Protein AF-A0A6C0B6M9-F1 (afdb_monomer_lite)

Secondary structure (DSSP, 8-state):
--HHHHHHHHHHHHHHHH-HHHHHHHHHHH-GGGGTTTHHHHHHTT-SSSSEEE-SPPPTT--HHHHHHHHHHHHHHHTTS-SEEEEEEEPPPSSTT-----EEEEEEETTTTEEEEE-TT-BTTPPPBTTBSSTB--SS--HHIIIIIHHHHHHHSSPEEEEPPBSS-S--STT-TTHHHHHHHHHHHHHHTTGGGGTPPBP--SSHHHHHHHHHHHHHHHHHH-HHHHHHHHHHHHHHHHH-SSS-HHHHTT--HHHHHHH--GGGGTTT-

Sequence (273 aa):
MDSVTTSWVLHAIKNTLGYEPVRQDILLHYFPTLHRGNITKIRKAGYKNHVVTFDAFIEPGKTREDKSKKIQKYLAEVVKMSGVVVFTAANIQQNVDDFETHYQTFIVDNDNKQVYAIDPANDIRVVKSKKILVSGQGIYYAEVAHHTVKPFFEEHTDYQFHMVPLSHPAQIIADDVFCQSWSLYILITLLANQAYLTTAQFYVPESQLDKYETILGFYKKLAAEVPAFSEQLKSEYIDEVTRCTGCPKAKLLKVNPEKWLLRMTKGDMEDTD

Structure (mmCIF, N/CA/C/O backbone):
data_AF-A0A6C0B6M9-F1
#
_entry.id   AF-A0A6C0B6M9-F1
#
loop_
_atom_site.group_PDB
_atom_site.id
_atom_site.type_symbol
_atom_site.label_atom_id
_atom_site.label_alt_id
_atom_site.label_comp_id
_atom_site.label_asym_id
_atom_site.label_entity_id
_atom_site.label_seq_id
_atom_site.pdbx_PDB_ins_code
_atom_site.Cartn_x
_atom_site.Cartn_y
_atom_site.Cartn_z
_atom_site.occupancy
_atom_site.B_iso_or_equiv
_atom_site.auth_seq_id
_atom_site.auth_comp_id
_atom_site.auth_asym_id
_atom_site.auth_atom_id
_atom_site.pdbx_PDB_model_num
ATOM 1 N N . MET A 1 1 ? 17.342 -7.772 -19.065 1.00 75.25 1 MET A N 1
ATOM 2 C CA . MET A 1 1 ? 16.953 -6.628 -19.932 1.00 75.25 1 MET A CA 1
ATOM 3 C C . MET A 1 1 ? 18.005 -5.524 -19.805 1.00 75.25 1 MET A C 1
ATOM 5 O O . MET A 1 1 ? 19.030 -5.778 -19.198 1.00 75.25 1 MET A O 1
ATOM 9 N N . ASP A 1 2 ? 17.816 -4.328 -20.379 1.00 85.06 2 ASP A N 1
ATOM 10 C CA . ASP A 1 2 ? 18.672 -3.166 -20.065 1.00 85.06 2 ASP A CA 1
ATOM 11 C C . ASP A 1 2 ? 18.422 -2.722 -18.612 1.00 85.06 2 ASP A C 1
ATOM 13 O O . ASP A 1 2 ? 17.341 -2.202 -18.332 1.00 85.06 2 ASP A O 1
ATOM 17 N N . SER A 1 3 ? 19.387 -2.944 -17.710 1.00 86.19 3 SER A N 1
ATOM 18 C CA . SER A 1 3 ? 19.226 -2.717 -16.260 1.00 86.19 3 SER A CA 1
ATOM 19 C C . SER A 1 3 ? 18.819 -1.282 -15.938 1.00 86.19 3 SER A C 1
ATOM 21 O O . SER A 1 3 ? 17.854 -1.068 -15.217 1.00 86.19 3 SER A O 1
ATOM 23 N N . VAL A 1 4 ? 19.448 -0.296 -16.588 1.00 90.12 4 VAL A N 1
ATOM 24 C CA . VAL A 1 4 ? 19.110 1.128 -16.428 1.00 90.12 4 VAL A CA 1
ATOM 25 C C . VAL A 1 4 ? 17.635 1.383 -16.736 1.00 90.12 4 VAL A C 1
ATOM 27 O O . VAL A 1 4 ? 16.937 2.012 -15.946 1.00 90.12 4 VAL A O 1
ATOM 30 N N . THR A 1 5 ? 17.135 0.896 -17.874 1.00 92.50 5 THR A N 1
ATOM 31 C CA . THR A 1 5 ? 15.717 1.056 -18.224 1.00 92.50 5 THR A CA 1
ATOM 32 C C . THR A 1 5 ? 14.810 0.388 -17.193 1.00 92.50 5 THR A C 1
ATOM 34 O O . THR A 1 5 ? 13.800 0.980 -16.814 1.00 92.50 5 THR A O 1
ATOM 37 N N . THR A 1 6 ? 15.174 -0.804 -16.716 1.00 92.50 6 THR A N 1
ATOM 38 C CA . THR A 1 6 ? 14.415 -1.502 -15.675 1.00 92.50 6 THR A CA 1
ATOM 39 C C . THR A 1 6 ? 14.355 -0.704 -14.374 1.00 92.50 6 THR A C 1
ATOM 41 O O . THR A 1 6 ? 13.253 -0.495 -13.870 1.00 92.50 6 THR A O 1
ATOM 44 N N . SER A 1 7 ? 15.476 -0.165 -13.884 1.00 91.12 7 SER A N 1
ATOM 45 C CA . SER A 1 7 ? 15.503 0.678 -12.680 1.00 91.12 7 SER A CA 1
ATOM 46 C C . SER A 1 7 ? 14.584 1.895 -12.812 1.00 91.12 7 SER A C 1
ATOM 48 O O . SER A 1 7 ? 13.820 2.190 -11.898 1.00 91.12 7 SER A O 1
ATOM 50 N N . TRP A 1 8 ? 14.576 2.571 -13.969 1.00 93.38 8 TRP A N 1
ATOM 51 C CA . TRP A 1 8 ? 13.671 3.706 -14.206 1.00 93.38 8 TRP A CA 1
ATOM 52 C C . TRP A 1 8 ? 12.194 3.298 -14.224 1.00 93.38 8 TRP A C 1
ATOM 54 O O . TRP A 1 8 ? 11.347 4.038 -13.724 1.00 93.38 8 TRP A O 1
ATOM 64 N N . VAL A 1 9 ? 11.865 2.132 -14.790 1.00 94.62 9 VAL A N 1
ATOM 65 C CA . VAL A 1 9 ? 10.488 1.615 -14.779 1.00 94.62 9 VAL A CA 1
ATOM 66 C C . VAL A 1 9 ? 10.061 1.254 -13.356 1.00 94.62 9 VAL A C 1
ATOM 68 O O . VAL A 1 9 ? 8.970 1.641 -12.947 1.00 94.62 9 VAL A O 1
ATOM 71 N N . LEU A 1 10 ? 10.911 0.579 -12.578 1.00 92.38 10 LEU A N 1
ATOM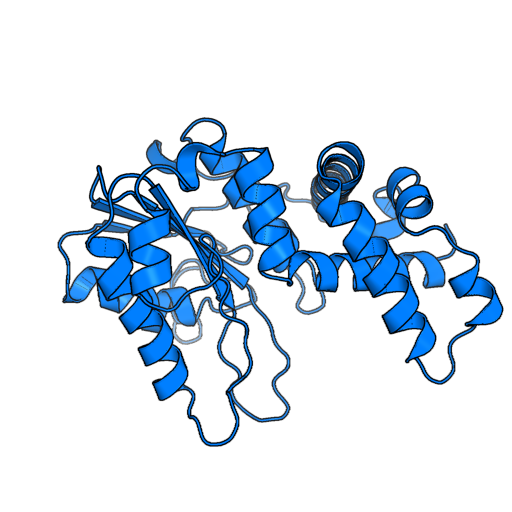 72 C CA . LEU A 1 10 ? 10.618 0.237 -11.183 1.00 92.38 10 LEU A CA 1
ATOM 73 C C . LEU A 1 10 ? 10.473 1.474 -10.296 1.00 92.38 10 LEU A C 1
ATOM 75 O O . LEU A 1 10 ? 9.538 1.543 -9.499 1.00 92.38 10 LEU A O 1
ATOM 79 N N . HIS A 1 11 ? 11.327 2.480 -10.485 1.00 91.12 11 HIS A N 1
ATOM 80 C CA . HIS A 1 11 ? 11.210 3.771 -9.805 1.00 91.12 11 HIS A CA 1
ATOM 81 C C . HIS A 1 11 ? 9.879 4.467 -10.123 1.00 91.12 11 HIS A C 1
ATOM 83 O O . HIS A 1 11 ? 9.168 4.902 -9.219 1.00 91.12 11 HIS A O 1
ATOM 89 N N . ALA A 1 12 ? 9.472 4.493 -11.395 1.00 94.56 12 ALA A N 1
ATOM 90 C CA . ALA A 1 12 ? 8.177 5.053 -11.781 1.00 94.56 12 ALA A CA 1
ATOM 91 C C . ALA A 1 12 ? 6.992 4.260 -11.194 1.00 94.56 12 ALA A C 1
ATOM 93 O O . ALA A 1 12 ? 5.999 4.860 -10.777 1.00 94.56 12 ALA A O 1
ATOM 94 N N . ILE A 1 13 ? 7.089 2.926 -11.109 1.00 94.69 13 ILE A N 1
ATOM 95 C CA . ILE A 1 13 ? 6.073 2.076 -10.461 1.00 94.69 13 ILE A CA 1
ATOM 96 C C . ILE A 1 13 ? 5.966 2.404 -8.970 1.00 94.69 13 ILE A C 1
ATOM 98 O O . ILE A 1 13 ? 4.854 2.597 -8.476 1.00 94.69 13 ILE A O 1
ATOM 102 N N . LYS A 1 14 ? 7.100 2.516 -8.266 1.00 91.12 14 LYS A N 1
ATOM 103 C CA . LYS A 1 14 ? 7.156 2.911 -6.851 1.00 91.12 14 LYS A CA 1
ATOM 104 C C . LYS A 1 14 ? 6.392 4.216 -6.620 1.00 91.12 14 LYS A C 1
ATOM 106 O O . LYS A 1 14 ? 5.500 4.259 -5.773 1.00 91.12 14 LYS A O 1
ATOM 111 N N . ASN A 1 15 ? 6.701 5.254 -7.397 1.00 91.25 15 ASN A N 1
ATOM 112 C CA . ASN A 1 15 ? 6.042 6.556 -7.281 1.00 91.25 15 ASN A CA 1
ATOM 113 C C . ASN A 1 15 ? 4.544 6.460 -7.601 1.00 91.25 15 ASN A C 1
ATOM 115 O O . ASN A 1 15 ? 3.710 6.932 -6.829 1.00 91.25 15 ASN A O 1
ATOM 119 N N . THR A 1 16 ? 4.196 5.764 -8.688 1.00 94.75 16 THR A N 1
ATOM 120 C CA . THR A 1 16 ? 2.806 5.552 -9.121 1.00 94.75 16 THR A CA 1
ATOM 121 C C . THR A 1 16 ? 1.957 4.907 -8.024 1.00 94.75 16 THR A C 1
ATOM 123 O O . THR A 1 16 ? 0.844 5.356 -7.757 1.00 94.75 16 THR A O 1
ATOM 126 N N . LEU A 1 17 ? 2.483 3.886 -7.341 1.00 93.69 17 LEU A N 1
ATOM 127 C CA . LEU A 1 17 ? 1.792 3.192 -6.247 1.00 93.69 17 LEU A CA 1
ATOM 128 C C . LEU A 1 17 ? 1.791 3.962 -4.919 1.00 93.69 17 LEU A C 1
ATOM 130 O O . LEU A 1 17 ? 1.062 3.579 -3.996 1.00 93.69 17 LEU A O 1
ATOM 134 N N . GLY A 1 18 ? 2.579 5.032 -4.818 1.00 90.50 18 GLY A N 1
ATOM 135 C CA . GLY A 1 18 ? 2.532 5.996 -3.721 1.00 90.50 18 GLY A CA 1
ATOM 136 C C . GLY A 1 18 ? 1.406 7.025 -3.865 1.00 90.50 18 GLY A C 1
ATOM 137 O O . GLY A 1 18 ? 0.984 7.608 -2.868 1.00 90.50 18 GLY A O 1
ATOM 138 N N . TYR A 1 19 ? 0.872 7.236 -5.072 1.00 91.88 19 TYR A N 1
ATOM 139 C CA . TYR A 1 19 ? -0.174 8.231 -5.294 1.00 91.88 19 TYR A CA 1
ATOM 140 C C . TYR A 1 19 ? -1.540 7.782 -4.778 1.00 91.88 19 TYR A C 1
ATOM 142 O O . TYR A 1 19 ? -2.104 6.784 -5.228 1.00 91.88 19 TYR A O 1
ATOM 150 N N . GLU A 1 20 ? -2.116 8.581 -3.873 1.00 93.88 20 GLU A N 1
ATOM 151 C CA . GLU A 1 20 ? -3.441 8.338 -3.289 1.00 93.88 20 GLU A CA 1
ATOM 152 C C . GLU A 1 20 ? -4.537 8.101 -4.349 1.00 93.88 20 GLU A C 1
ATOM 154 O O . GLU A 1 20 ? -5.257 7.110 -4.209 1.00 93.88 20 GLU A O 1
ATOM 159 N N . PRO A 1 21 ? -4.659 8.906 -5.432 1.00 94.69 21 PRO A N 1
ATOM 160 C CA . PRO A 1 21 ? -5.672 8.660 -6.460 1.00 94.69 21 PRO A CA 1
ATOM 161 C C . PRO A 1 21 ? -5.518 7.295 -7.144 1.00 94.69 21 PRO A C 1
ATOM 163 O O . PRO A 1 21 ? -6.506 6.595 -7.332 1.00 94.69 21 PRO A O 1
ATOM 166 N N . VAL A 1 22 ? -4.284 6.870 -7.439 1.00 95.62 22 VAL A N 1
ATOM 167 C CA . VAL A 1 22 ? -4.025 5.566 -8.070 1.00 95.62 22 VAL A CA 1
ATOM 168 C C . VAL A 1 22 ? -4.351 4.424 -7.117 1.00 95.62 22 VAL A C 1
ATOM 170 O O . VAL A 1 22 ? -5.022 3.470 -7.506 1.00 95.62 22 VAL A O 1
ATOM 173 N N . ARG A 1 23 ? -3.913 4.512 -5.854 1.00 95.00 23 ARG A N 1
ATOM 174 C CA . ARG A 1 23 ? -4.233 3.500 -4.833 1.00 95.00 23 ARG A CA 1
ATOM 175 C C . ARG A 1 23 ? -5.739 3.359 -4.652 1.00 95.00 23 ARG A C 1
ATOM 177 O O . ARG A 1 23 ? -6.238 2.239 -4.556 1.00 95.00 23 ARG A O 1
ATOM 184 N N . GLN A 1 24 ? -6.453 4.484 -4.630 1.00 94.62 24 GLN A N 1
ATOM 185 C CA . GLN A 1 24 ? -7.905 4.493 -4.616 1.00 94.62 24 GLN A CA 1
ATOM 186 C C . GLN A 1 24 ? -8.463 3.760 -5.839 1.00 94.62 24 GLN A C 1
ATOM 188 O O . GLN A 1 24 ? -9.211 2.805 -5.662 1.00 94.62 24 GLN A O 1
ATOM 193 N N . ASP A 1 25 ? -8.094 4.154 -7.054 1.00 95.69 25 ASP A N 1
ATOM 194 C CA . ASP A 1 25 ? -8.651 3.559 -8.272 1.00 95.69 25 ASP A CA 1
ATOM 195 C C . ASP A 1 25 ? -8.395 2.047 -8.345 1.00 95.69 25 ASP A C 1
ATOM 197 O O . ASP A 1 25 ? -9.306 1.286 -8.671 1.00 95.69 25 ASP A O 1
ATOM 201 N N . ILE A 1 26 ? -7.206 1.590 -7.935 1.00 96.69 26 ILE A N 1
ATOM 202 C CA . ILE A 1 26 ? -6.885 0.163 -7.803 1.00 96.69 26 ILE A CA 1
ATOM 203 C C . ILE A 1 26 ? -7.836 -0.522 -6.813 1.00 96.69 26 ILE A C 1
ATOM 205 O O . ILE A 1 26 ? -8.440 -1.547 -7.132 1.00 96.69 26 ILE A O 1
ATOM 209 N N . LEU A 1 27 ? -7.979 0.016 -5.600 1.00 95.88 27 LEU A N 1
ATOM 210 C CA . LEU A 1 27 ? -8.800 -0.618 -4.567 1.00 95.88 27 LEU A CA 1
ATOM 211 C C . LEU A 1 27 ? -10.277 -0.650 -4.939 1.00 95.88 27 LEU A C 1
ATOM 213 O O . LEU A 1 27 ? -10.955 -1.621 -4.630 1.00 95.88 27 LEU A O 1
ATOM 217 N N . LEU A 1 28 ? -10.780 0.367 -5.628 1.00 94.12 28 LEU A N 1
ATOM 218 C CA . LEU A 1 28 ? -12.179 0.431 -6.046 1.00 94.12 28 LEU A CA 1
ATOM 219 C C . LEU A 1 28 ? -12.483 -0.378 -7.290 1.00 94.12 28 LEU A C 1
ATOM 221 O O . LEU A 1 28 ? -13.621 -0.818 -7.446 1.00 94.12 28 LEU A O 1
ATOM 225 N N . HIS A 1 29 ? -11.483 -0.583 -8.145 1.00 95.38 29 HIS A N 1
ATOM 226 C CA . HIS A 1 29 ? -11.585 -1.516 -9.253 1.00 95.38 29 HIS A CA 1
ATOM 227 C C . HIS A 1 29 ? -11.902 -2.925 -8.731 1.00 95.38 29 HIS A C 1
ATOM 229 O O . HIS A 1 29 ? -12.836 -3.564 -9.212 1.00 95.38 29 HIS A O 1
ATOM 235 N N . TYR A 1 30 ? -11.189 -3.380 -7.694 1.00 95.44 30 TYR A N 1
ATOM 236 C CA . TYR A 1 30 ? -11.407 -4.705 -7.101 1.00 95.44 30 TYR A CA 1
ATOM 237 C C . TYR A 1 30 ? -12.525 -4.742 -6.046 1.00 95.44 30 TYR A C 1
ATOM 239 O O . TYR A 1 30 ? -13.230 -5.743 -5.926 1.00 95.44 30 TYR A O 1
ATOM 247 N N . PHE A 1 31 ? -12.709 -3.660 -5.283 1.00 94.44 31 PHE A N 1
ATOM 248 C CA . PHE A 1 31 ? -13.605 -3.595 -4.123 1.00 94.44 31 PHE A CA 1
ATOM 249 C C . PHE A 1 31 ? -14.488 -2.340 -4.148 1.00 94.44 31 PHE A C 1
ATOM 251 O O . PHE A 1 31 ? -14.394 -1.478 -3.267 1.00 94.44 31 PHE A O 1
ATOM 258 N N . PRO A 1 32 ? -15.428 -2.231 -5.104 1.00 90.75 32 PRO A N 1
ATOM 259 C CA . PRO A 1 32 ? -16.313 -1.068 -5.208 1.00 90.75 32 PRO A CA 1
ATOM 260 C C . PRO A 1 32 ? -17.225 -0.892 -3.980 1.00 90.75 32 PRO A C 1
ATOM 262 O O . PRO A 1 32 ? -17.821 0.168 -3.779 1.00 90.75 32 PRO A O 1
ATOM 265 N N . THR A 1 33 ? -17.359 -1.917 -3.134 1.00 88.25 33 THR A N 1
ATOM 266 C CA . THR A 1 33 ? -18.104 -1.853 -1.871 1.00 88.25 33 THR A CA 1
ATOM 267 C C . THR A 1 33 ? -17.453 -0.942 -0.833 1.00 88.25 33 THR A C 1
ATOM 269 O O . THR A 1 33 ? -18.197 -0.367 -0.044 1.00 88.25 33 THR A O 1
ATOM 272 N N . LEU A 1 34 ? -16.134 -0.705 -0.888 1.00 88.81 34 LEU A N 1
ATOM 273 C CA . LEU A 1 34 ? -15.428 0.231 0.007 1.00 88.81 34 LEU A CA 1
ATOM 274 C C . LEU A 1 34 ? -15.976 1.666 -0.081 1.00 88.81 34 LEU A C 1
ATOM 276 O O . LEU A 1 34 ? -15.811 2.476 0.827 1.00 88.81 34 LEU A O 1
ATOM 280 N N . HIS A 1 35 ? -16.654 2.003 -1.178 1.00 82.56 35 HIS A N 1
ATOM 281 C CA . HIS A 1 35 ? -17.312 3.293 -1.362 1.00 82.56 35 HIS A CA 1
ATOM 282 C C . HIS A 1 35 ? -18.725 3.387 -0.792 1.00 82.56 35 HIS A C 1
ATOM 284 O O . HIS A 1 35 ? -19.222 4.497 -0.561 1.00 82.56 35 HIS A O 1
ATOM 290 N N . ARG A 1 36 ? -19.415 2.257 -0.627 1.00 80.44 36 ARG A N 1
ATOM 291 C CA . ARG A 1 36 ? -20.860 2.256 -0.388 1.00 80.44 36 ARG A CA 1
ATOM 292 C C . ARG A 1 36 ? -21.150 2.778 1.018 1.00 80.44 36 ARG A C 1
ATOM 294 O O . ARG A 1 36 ? -20.657 2.252 2.003 1.00 80.44 36 ARG A O 1
ATOM 301 N N . GLY A 1 37 ? -21.944 3.845 1.103 1.00 74.69 37 GLY A N 1
ATOM 302 C CA . GLY A 1 37 ? -22.398 4.429 2.372 1.00 74.69 37 GLY A CA 1
ATOM 303 C C . GLY A 1 37 ? -21.416 5.384 3.068 1.00 74.69 37 GLY A C 1
ATOM 304 O O . GLY A 1 37 ? -21.862 6.207 3.868 1.00 74.69 37 GLY A O 1
ATOM 305 N N . ASN A 1 38 ? -20.123 5.364 2.723 1.00 84.38 38 ASN A N 1
ATOM 306 C CA . ASN A 1 38 ? -19.097 6.138 3.442 1.00 84.38 38 ASN A CA 1
ATOM 307 C C . ASN A 1 38 ? -18.591 7.386 2.699 1.00 84.38 38 ASN A C 1
ATOM 309 O O . ASN A 1 38 ? -18.150 8.333 3.350 1.00 84.38 38 ASN A O 1
ATOM 313 N N . ILE A 1 39 ? -18.739 7.454 1.368 1.00 82.06 39 ILE A N 1
ATOM 314 C CA . ILE A 1 39 ? -18.299 8.590 0.527 1.00 82.06 39 ILE A CA 1
ATOM 315 C C . ILE A 1 39 ? -18.675 9.962 1.100 1.00 82.06 39 ILE A C 1
ATOM 317 O O . ILE A 1 39 ? -17.838 10.851 1.241 1.00 82.06 39 ILE A O 1
ATOM 321 N N . THR A 1 40 ? -19.947 10.140 1.454 1.00 83.25 40 THR A N 1
ATOM 322 C CA . THR A 1 40 ? -20.464 11.427 1.924 1.00 83.25 40 THR A CA 1
ATOM 323 C C . THR A 1 40 ? -19.867 11.806 3.274 1.00 83.25 40 THR A C 1
ATOM 325 O O . THR A 1 40 ? -19.610 12.984 3.511 1.00 83.25 40 THR A O 1
ATOM 328 N N . LYS A 1 41 ? -19.632 10.828 4.157 1.00 85.25 41 LYS A N 1
ATOM 329 C CA . LYS A 1 41 ? -19.014 11.061 5.469 1.00 85.25 41 LYS A CA 1
ATOM 330 C C . LYS A 1 41 ? -17.546 11.457 5.305 1.00 85.25 41 LYS A C 1
ATOM 332 O O . LYS A 1 41 ? -17.138 12.472 5.857 1.00 85.25 41 LYS A O 1
ATOM 337 N N . ILE A 1 42 ? -16.801 10.738 4.463 1.00 84.62 42 ILE A N 1
ATOM 338 C CA . ILE A 1 42 ? -15.385 11.021 4.182 1.00 84.62 42 ILE A CA 1
ATOM 339 C C . ILE A 1 42 ? -15.207 12.421 3.569 1.00 84.62 42 ILE A C 1
ATOM 341 O O . ILE A 1 42 ? -14.375 13.204 4.029 1.00 84.62 42 ILE A O 1
ATOM 345 N N . ARG A 1 43 ? -16.057 12.795 2.604 1.00 85.69 43 ARG A N 1
ATOM 346 C CA . ARG A 1 43 ? -16.037 14.141 2.008 1.00 85.69 43 ARG A CA 1
ATOM 347 C C . ARG A 1 43 ? -16.391 15.240 3.007 1.00 85.69 43 ARG A C 1
ATOM 349 O O . ARG A 1 43 ? -15.748 16.284 3.010 1.00 85.69 43 ARG A O 1
ATOM 356 N N . LYS A 1 44 ? -17.383 15.014 3.878 1.00 85.56 44 LYS A N 1
ATOM 357 C CA . LYS A 1 44 ? -17.734 15.956 4.959 1.00 85.56 44 LYS A CA 1
ATOM 358 C C . LYS A 1 44 ? -16.603 16.125 5.975 1.00 85.56 44 LYS A C 1
ATOM 360 O O . LYS A 1 44 ? -16.448 17.216 6.510 1.00 85.56 44 LYS A O 1
ATOM 365 N N . ALA A 1 45 ? -15.801 15.084 6.187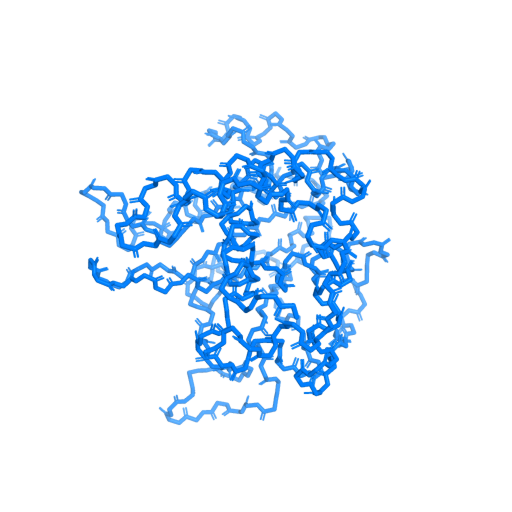 1.00 84.12 45 ALA A N 1
ATOM 366 C CA . ALA A 1 45 ? -14.589 15.130 6.999 1.00 84.12 45 ALA A CA 1
ATOM 367 C C . ALA A 1 45 ? -13.405 15.846 6.308 1.00 84.12 45 ALA A C 1
ATOM 369 O O . ALA A 1 45 ? -12.347 15.994 6.914 1.00 84.12 45 ALA A O 1
ATOM 370 N N . GLY A 1 46 ? -13.576 16.317 5.065 1.00 85.44 46 GLY A N 1
ATOM 371 C CA . GLY A 1 46 ? -12.588 17.119 4.338 1.00 85.44 46 GLY A CA 1
ATOM 372 C C . GLY A 1 46 ? -11.653 16.329 3.421 1.00 85.44 46 GLY A C 1
ATOM 373 O O . GLY A 1 46 ? -10.732 16.917 2.856 1.00 85.44 46 GLY A O 1
ATOM 374 N N . TYR A 1 47 ? -11.880 15.027 3.234 1.00 85.31 47 TYR A N 1
ATOM 375 C CA . TYR A 1 47 ? -11.041 14.182 2.380 1.00 85.31 47 TYR A CA 1
ATOM 376 C C . TYR A 1 47 ? -11.638 14.061 0.976 1.00 85.31 47 TYR A C 1
ATOM 378 O O . TYR A 1 47 ? -12.835 13.823 0.803 1.00 85.31 47 TYR A O 1
ATOM 386 N N . LYS A 1 48 ? -10.794 14.249 -0.044 1.00 83.00 48 LYS A N 1
ATOM 387 C CA . LYS A 1 48 ? -11.211 14.184 -1.455 1.00 83.00 48 LYS A CA 1
ATOM 388 C C . LYS A 1 48 ? -11.432 12.741 -1.908 1.00 83.00 48 LYS A C 1
ATOM 390 O O . LYS A 1 48 ? -12.430 12.456 -2.570 1.00 83.00 48 LYS A O 1
ATOM 395 N N . ASN A 1 49 ? -10.515 11.865 -1.513 1.00 84.31 49 ASN A N 1
ATOM 396 C CA . ASN A 1 49 ? -10.518 10.440 -1.806 1.00 84.31 49 ASN A CA 1
ATOM 397 C C . ASN A 1 49 ? -11.091 9.647 -0.625 1.00 84.31 49 ASN A C 1
ATOM 399 O O . ASN A 1 49 ? -11.061 10.099 0.518 1.00 84.31 49 ASN A O 1
ATOM 403 N N . HIS A 1 50 ? -11.664 8.481 -0.912 1.00 82.12 50 HIS A N 1
ATOM 404 C CA . HIS A 1 50 ? -12.272 7.601 0.082 1.00 82.12 50 HIS A CA 1
ATOM 405 C C . HIS A 1 50 ? -11.277 6.574 0.613 1.00 82.12 50 HIS A C 1
ATOM 407 O O . HIS A 1 50 ? -11.456 6.076 1.718 1.00 82.12 50 HIS A O 1
ATOM 413 N N . VAL A 1 51 ? -10.239 6.268 -0.166 1.00 88.69 51 VAL A N 1
ATOM 414 C CA . VAL A 1 51 ? -9.042 5.614 0.353 1.00 88.69 51 VAL A CA 1
ATOM 415 C C . VAL A 1 51 ? -8.017 6.705 0.598 1.00 88.69 51 VAL A C 1
ATOM 417 O O . VAL A 1 51 ? -7.516 7.307 -0.348 1.00 88.69 51 VAL A O 1
ATOM 420 N N . VAL A 1 52 ? -7.737 6.969 1.870 1.00 93.38 52 VAL A N 1
ATOM 421 C CA . VAL A 1 52 ? -6.795 8.013 2.280 1.00 93.38 52 VAL A CA 1
ATOM 422 C C . VAL A 1 52 ? -5.392 7.427 2.412 1.00 93.38 52 VAL A C 1
ATOM 424 O O . VAL A 1 52 ? -5.216 6.334 2.955 1.00 93.38 52 VAL A O 1
ATOM 427 N N . THR A 1 53 ? -4.392 8.155 1.923 1.00 93.94 53 THR A N 1
ATOM 428 C CA . THR A 1 53 ? -2.969 7.850 2.076 1.00 93.94 53 THR A CA 1
ATOM 429 C C . THR A 1 53 ? -2.270 9.036 2.727 1.00 93.94 53 THR A C 1
ATOM 431 O O . THR A 1 53 ? -2.184 10.119 2.156 1.00 93.94 53 THR A O 1
ATOM 434 N N . PHE A 1 54 ? -1.742 8.834 3.931 1.00 94.06 54 PHE A N 1
ATOM 435 C CA . PHE A 1 54 ? -0.887 9.812 4.595 1.00 94.06 54 PHE A CA 1
ATOM 436 C C . PHE A 1 54 ? 0.565 9.567 4.175 1.00 94.06 54 PHE A C 1
ATOM 438 O O . PHE A 1 54 ? 1.139 8.536 4.523 1.00 94.06 54 PHE A O 1
ATOM 445 N N . ASP A 1 55 ? 1.154 10.498 3.420 1.00 91.81 55 ASP A N 1
ATOM 446 C CA . ASP A 1 55 ? 2.578 10.455 3.054 1.00 91.81 55 ASP A CA 1
ATOM 447 C C . ASP A 1 55 ? 3.498 10.596 4.288 1.00 91.81 55 ASP A C 1
ATOM 449 O O . ASP A 1 55 ? 3.017 10.757 5.409 1.00 91.81 55 ASP A O 1
ATOM 453 N N . ALA A 1 56 ? 4.822 10.562 4.107 1.00 90.12 56 ALA A N 1
ATOM 454 C CA . ALA A 1 56 ? 5.781 10.732 5.205 1.00 90.12 56 ALA A CA 1
ATOM 455 C C . ALA A 1 56 ? 5.994 12.204 5.605 1.00 90.12 56 ALA A C 1
ATOM 457 O O . ALA A 1 56 ? 6.218 12.518 6.776 1.00 90.12 56 ALA A O 1
ATOM 458 N N . PHE A 1 57 ? 5.796 13.148 4.681 1.00 91.31 57 PHE A N 1
ATOM 459 C CA . PHE A 1 57 ? 6.348 14.500 4.777 1.00 91.31 57 PHE A CA 1
ATOM 460 C C . PHE A 1 57 ? 5.569 15.489 5.661 1.00 91.31 57 PHE A C 1
ATOM 462 O O . PHE A 1 57 ? 4.340 15.571 5.627 1.00 91.31 57 PHE A O 1
ATOM 469 N N . ILE A 1 58 ? 6.269 16.281 6.470 1.00 90.19 58 ILE A N 1
ATOM 470 C CA . ILE A 1 58 ? 5.629 17.290 7.324 1.00 90.19 58 ILE A CA 1
ATOM 471 C C . ILE A 1 58 ? 5.368 18.548 6.496 1.00 90.19 58 ILE A C 1
ATOM 473 O O . ILE A 1 58 ? 6.265 19.086 5.850 1.00 90.19 58 ILE A O 1
ATOM 477 N N . GLU A 1 59 ? 4.127 19.032 6.540 1.00 89.81 59 GLU A N 1
ATOM 478 C CA . GLU A 1 59 ? 3.732 20.278 5.882 1.00 89.81 59 GLU A CA 1
ATOM 479 C C . GLU A 1 59 ? 4.519 21.480 6.454 1.00 89.81 59 GLU A C 1
ATOM 481 O O . GLU A 1 59 ? 4.793 21.521 7.660 1.00 89.81 59 GLU A O 1
ATOM 486 N N . PRO A 1 60 ? 4.851 22.503 5.642 1.00 90.00 60 PRO A N 1
ATOM 487 C CA . PRO A 1 60 ? 5.557 23.687 6.125 1.00 90.00 60 PRO A CA 1
ATOM 488 C C . PRO A 1 60 ? 4.888 24.324 7.354 1.00 90.00 60 PRO A C 1
ATOM 490 O O . PRO A 1 60 ? 3.693 24.621 7.351 1.00 90.00 60 PRO A O 1
ATOM 493 N N . GLY A 1 61 ? 5.671 24.535 8.416 1.00 90.00 61 GLY A N 1
ATOM 494 C CA . GLY A 1 61 ? 5.188 25.104 9.680 1.00 90.00 61 GLY A CA 1
ATOM 495 C C . GLY A 1 61 ? 4.395 24.139 10.570 1.00 90.00 61 GLY A C 1
ATOM 496 O O . GLY A 1 61 ? 3.793 24.585 11.546 1.00 90.00 61 GLY A O 1
ATOM 497 N N . LYS A 1 62 ? 4.367 22.839 10.251 1.00 93.88 62 LYS A N 1
ATOM 498 C CA . LYS A 1 62 ? 3.791 21.782 11.095 1.00 93.88 62 LYS A CA 1
ATOM 499 C C . LYS A 1 62 ? 4.875 20.962 11.783 1.00 93.88 62 LYS A C 1
ATOM 501 O O . LYS A 1 62 ? 6.059 21.066 11.476 1.00 93.88 62 LYS A O 1
ATOM 506 N N . THR A 1 63 ? 4.446 20.140 12.731 1.00 93.00 63 THR A N 1
ATOM 507 C CA . THR A 1 63 ? 5.290 19.202 13.474 1.00 93.00 63 THR A CA 1
ATOM 508 C C . THR A 1 63 ? 4.905 17.750 13.185 1.00 93.00 63 THR A C 1
ATOM 510 O O . THR A 1 63 ? 3.844 17.469 12.622 1.00 93.00 63 THR A O 1
ATOM 513 N N . ARG A 1 64 ? 5.748 16.804 13.624 1.00 92.75 64 ARG A N 1
ATOM 514 C CA . ARG A 1 64 ? 5.416 15.367 13.638 1.00 92.75 64 ARG A CA 1
ATOM 515 C C . ARG A 1 64 ? 4.108 15.106 14.385 1.00 92.75 64 ARG A C 1
ATOM 517 O O . ARG A 1 64 ? 3.232 14.409 13.887 1.00 92.75 64 ARG A O 1
ATOM 524 N N . GLU A 1 65 ? 3.965 15.744 15.541 1.00 94.00 65 GLU A N 1
ATOM 525 C CA . GLU A 1 65 ? 2.787 15.647 16.399 1.00 94.00 65 GLU A CA 1
ATOM 526 C C . GLU A 1 65 ? 1.518 16.147 15.693 1.00 94.00 65 GLU A C 1
ATOM 528 O O . GLU A 1 65 ? 0.459 15.530 15.795 1.00 94.00 65 GLU A O 1
ATOM 533 N N . ASP A 1 66 ? 1.611 17.238 14.925 1.00 95.06 66 ASP A N 1
ATOM 534 C CA . ASP A 1 66 ? 0.480 17.727 14.127 1.00 95.06 66 ASP A CA 1
ATOM 535 C C . ASP A 1 66 ? 0.047 16.708 13.071 1.00 95.06 66 ASP A C 1
ATOM 537 O O . ASP A 1 66 ? -1.151 16.554 12.811 1.00 95.06 66 ASP A O 1
ATOM 541 N N . LYS A 1 67 ? 1.005 15.988 12.477 1.00 94.75 67 LYS A N 1
ATOM 542 C CA . LYS A 1 67 ? 0.717 14.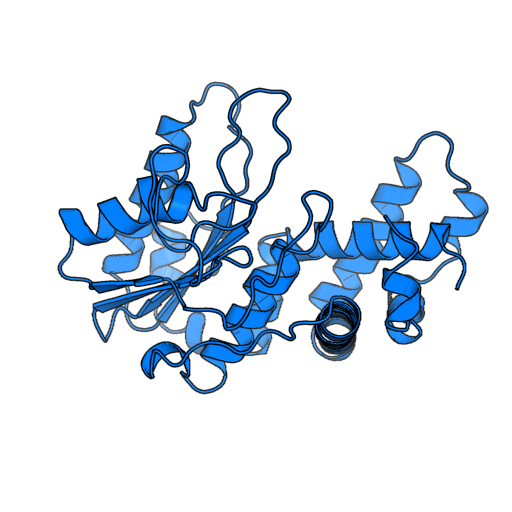936 11.502 1.00 94.75 67 LYS A CA 1
ATOM 543 C C . LYS A 1 67 ? 0.082 13.709 12.155 1.00 94.75 67 LYS A C 1
ATOM 545 O O . LYS A 1 67 ? -0.942 13.243 11.657 1.00 94.75 67 LYS A O 1
ATOM 550 N N . SER A 1 68 ? 0.583 13.260 13.305 1.00 95.62 68 SER A N 1
ATOM 551 C CA . SER A 1 68 ? -0.072 12.208 14.098 1.00 95.62 68 SER A CA 1
ATOM 552 C C . SER A 1 68 ? -1.504 12.601 14.477 1.00 95.62 68 SER A C 1
ATOM 554 O O . SER A 1 68 ? -2.440 11.828 14.273 1.00 95.62 68 SER A O 1
ATOM 556 N N . LYS A 1 69 ? -1.725 13.849 14.913 1.00 96.19 69 LYS A N 1
ATOM 557 C CA . LYS A 1 69 ? -3.067 14.385 15.204 1.00 96.19 69 LYS A CA 1
ATOM 558 C C . LYS A 1 69 ? -3.968 14.445 13.973 1.00 96.19 69 LYS A C 1
ATOM 560 O O . LYS A 1 69 ? -5.175 14.243 14.096 1.00 96.19 69 LYS A O 1
ATOM 565 N N . LYS A 1 70 ? -3.427 14.728 12.784 1.00 95.38 70 LYS A N 1
ATOM 566 C CA . LYS A 1 70 ? -4.180 14.683 11.517 1.00 95.38 70 LYS A CA 1
ATOM 567 C C . LYS A 1 70 ? -4.699 13.268 11.247 1.00 95.38 70 LYS A C 1
ATOM 569 O O . LYS A 1 70 ? -5.876 13.116 10.930 1.00 95.38 70 LYS A O 1
ATOM 574 N N . ILE A 1 71 ? -3.860 12.251 11.455 1.00 96.56 71 ILE A N 1
ATOM 575 C CA . ILE A 1 71 ? -4.254 10.840 11.338 1.00 96.56 71 ILE A CA 1
ATOM 576 C C . ILE A 1 71 ? -5.321 10.502 12.388 1.00 96.56 71 ILE A C 1
ATOM 578 O O . ILE A 1 71 ? -6.377 9.992 12.036 1.00 96.56 71 ILE A O 1
ATOM 582 N N . GLN A 1 72 ? -5.130 10.862 13.659 1.00 97.31 72 GLN A N 1
ATOM 583 C CA . GLN A 1 72 ? -6.129 10.605 14.711 1.00 97.31 72 GLN A CA 1
ATOM 584 C C . GLN A 1 72 ? -7.483 11.277 14.433 1.00 97.31 72 GLN A C 1
ATOM 586 O O . GLN A 1 72 ? -8.530 10.675 14.657 1.00 97.31 72 GLN A O 1
ATOM 591 N N . LYS A 1 73 ? -7.489 12.500 13.886 1.00 95.88 73 LYS A N 1
ATOM 592 C CA . LYS A 1 73 ? -8.725 13.172 13.447 1.00 95.88 73 LYS A CA 1
ATOM 593 C C . LYS A 1 73 ? -9.437 12.403 12.338 1.00 95.88 73 LYS A C 1
ATOM 595 O O . LYS A 1 73 ? -10.661 12.346 12.347 1.00 95.88 73 LYS A O 1
ATOM 600 N N . TYR A 1 74 ? -8.695 11.815 11.399 1.00 95.81 74 TYR A N 1
ATOM 601 C CA . TYR A 1 74 ? -9.277 10.914 10.406 1.00 95.81 74 TYR A CA 1
ATOM 602 C C . TYR A 1 74 ? -9.899 9.685 11.072 1.00 95.81 74 TYR A C 1
ATOM 604 O O . TYR A 1 74 ? -11.063 9.385 10.817 1.00 95.81 74 TYR A O 1
ATOM 612 N N . LEU A 1 75 ? -9.174 9.026 11.980 1.00 96.94 75 LEU A N 1
ATOM 613 C CA . LEU A 1 75 ? -9.671 7.842 12.688 1.00 96.94 75 LEU A CA 1
ATOM 614 C C . LEU A 1 75 ? -10.953 8.132 13.486 1.00 96.94 75 LEU A C 1
ATOM 616 O O . LEU A 1 75 ? -11.886 7.332 13.454 1.00 96.94 75 LEU A O 1
ATOM 620 N N . ALA A 1 76 ? -11.049 9.308 14.115 1.00 96.44 76 ALA A N 1
ATOM 621 C CA . ALA A 1 76 ? -12.251 9.764 14.816 1.00 96.44 76 ALA A CA 1
ATOM 622 C C . ALA A 1 76 ? -13.486 9.890 13.907 1.00 96.44 76 ALA A C 1
ATOM 624 O O . ALA A 1 76 ? -14.616 9.778 14.384 1.00 96.44 76 ALA A O 1
ATOM 625 N N . GLU A 1 77 ? -13.297 10.107 12.606 1.00 94.56 77 GLU A N 1
ATOM 626 C CA . GLU A 1 77 ? -14.381 10.068 11.625 1.00 94.56 77 GLU A CA 1
ATOM 627 C C . GLU A 1 77 ? -14.640 8.647 11.122 1.00 94.56 77 GLU A C 1
ATOM 629 O O . GLU A 1 77 ? -15.801 8.265 10.973 1.00 94.56 77 GLU A O 1
ATOM 634 N N . VAL A 1 78 ? -13.587 7.846 10.918 1.00 94.44 78 VAL A N 1
ATOM 635 C CA . VAL A 1 78 ? -13.693 6.446 10.472 1.00 94.44 78 VAL A CA 1
ATOM 636 C C . VAL A 1 78 ? -14.556 5.616 11.419 1.00 94.44 78 VAL A C 1
ATOM 638 O O . VAL A 1 78 ? -15.443 4.913 10.949 1.00 94.44 78 VAL A O 1
ATOM 641 N N . VAL A 1 79 ? -14.392 5.754 12.737 1.00 95.44 79 VAL A N 1
ATOM 642 C CA . VAL A 1 79 ? -15.168 4.977 13.730 1.00 95.44 79 VAL A CA 1
ATOM 643 C C . VAL A 1 79 ? -16.673 5.278 13.729 1.00 95.44 79 VAL A C 1
ATOM 645 O O . VAL A 1 79 ? -17.455 4.559 14.345 1.00 95.44 79 VAL A O 1
ATOM 648 N N . LYS A 1 80 ? -17.104 6.351 13.049 1.00 92.88 80 LYS A N 1
ATOM 649 C CA . LYS A 1 80 ? -18.520 6.726 12.859 1.00 92.88 80 LYS A CA 1
ATOM 650 C C . LYS A 1 80 ? -19.095 6.178 11.542 1.00 92.88 80 LYS A C 1
ATOM 652 O O . LYS A 1 80 ? -20.250 6.461 11.184 1.00 92.88 80 LYS A O 1
ATOM 657 N N . MET A 1 81 ? -18.278 5.488 10.752 1.00 91.94 81 MET A N 1
ATOM 658 C CA . MET A 1 81 ? -18.646 4.890 9.471 1.00 91.94 81 MET A CA 1
ATOM 659 C C . MET A 1 81 ? -19.172 3.463 9.671 1.00 91.94 81 MET A C 1
ATOM 661 O O . MET A 1 81 ? -19.193 2.948 10.782 1.00 91.94 81 MET A O 1
ATOM 665 N N . SER A 1 82 ? -19.691 2.863 8.603 1.00 90.88 82 SER A N 1
ATOM 666 C CA . SER A 1 82 ? -20.204 1.486 8.606 1.00 90.88 82 SER A CA 1
ATOM 667 C C . SER A 1 82 ? -19.374 0.615 7.677 1.00 90.88 82 SER A C 1
ATOM 669 O O . SER A 1 82 ? -18.845 1.127 6.687 1.00 90.88 82 SER A O 1
ATOM 671 N N . GLY A 1 83 ? -19.311 -0.687 7.937 1.00 92.25 83 GLY A N 1
ATOM 672 C CA . GLY A 1 83 ? -18.546 -1.616 7.119 1.00 92.25 83 GLY A CA 1
ATOM 673 C C . GLY A 1 83 ? -17.045 -1.357 7.150 1.00 92.25 83 GLY A C 1
ATOM 674 O O . GLY A 1 83 ? -16.499 -0.733 8.066 1.00 92.25 83 GLY A O 1
ATOM 675 N N . VAL A 1 84 ? -16.380 -1.848 6.109 1.00 94.06 84 VAL A N 1
ATOM 676 C CA . VAL A 1 84 ? -14.925 -1.802 5.981 1.00 94.06 84 VAL A CA 1
ATOM 677 C C . VAL A 1 84 ? -14.466 -0.457 5.424 1.00 94.06 84 VAL A C 1
ATOM 679 O O . VAL A 1 84 ? -14.910 -0.020 4.360 1.00 94.06 84 VAL A O 1
ATOM 682 N N . VAL A 1 85 ? -13.522 0.170 6.123 1.00 94.81 85 VAL A N 1
ATOM 683 C CA . VAL A 1 85 ? -12.773 1.344 5.667 1.00 94.81 85 VAL A CA 1
ATOM 684 C C . VAL A 1 85 ? -11.295 0.984 5.608 1.00 94.81 85 VAL A C 1
ATOM 686 O O . VAL A 1 85 ? -10.773 0.340 6.514 1.00 94.81 85 VAL A O 1
ATOM 689 N N . VAL A 1 86 ? -10.605 1.412 4.552 1.00 95.88 86 VAL A N 1
ATOM 690 C CA . VAL A 1 86 ? -9.168 1.170 4.383 1.00 95.88 86 VAL A CA 1
ATOM 691 C C . VAL A 1 86 ? -8.417 2.481 4.233 1.00 95.88 86 VAL A C 1
ATOM 693 O O . VAL A 1 86 ? -8.925 3.439 3.648 1.00 95.88 86 VAL A O 1
ATOM 696 N N . PHE A 1 87 ? -7.204 2.531 4.768 1.00 96.62 87 PHE A N 1
ATOM 697 C CA . PHE A 1 87 ? -6.305 3.666 4.590 1.00 96.62 87 PHE A CA 1
ATOM 698 C C . PHE A 1 87 ? -4.849 3.223 4.708 1.00 96.62 87 PHE A C 1
ATOM 700 O O . PHE A 1 87 ? -4.545 2.144 5.217 1.00 96.62 87 PHE A O 1
ATOM 707 N N . THR A 1 88 ? -3.944 4.073 4.245 1.00 96.56 88 THR A N 1
ATOM 708 C CA . THR A 1 88 ? -2.501 3.852 4.302 1.00 96.56 88 THR A CA 1
ATOM 709 C C . THR A 1 88 ? -1.839 5.038 4.994 1.00 96.56 88 THR A C 1
ATOM 711 O O . THR A 1 88 ? -2.273 6.178 4.838 1.00 96.56 88 THR A O 1
ATOM 714 N N . ALA A 1 89 ? -0.787 4.788 5.762 1.00 95.81 89 ALA A N 1
ATOM 715 C CA . ALA A 1 89 ? 0.051 5.829 6.333 1.00 95.81 89 ALA A CA 1
ATOM 716 C C . ALA A 1 89 ? 1.518 5.400 6.295 1.00 95.81 89 ALA A C 1
ATOM 718 O O . ALA A 1 89 ? 1.844 4.273 6.666 1.00 95.81 89 ALA A O 1
ATOM 719 N N . ALA A 1 90 ? 2.391 6.293 5.842 1.00 93.75 90 ALA A N 1
ATOM 720 C CA . ALA A 1 90 ? 3.829 6.106 5.938 1.00 93.75 90 ALA A CA 1
ATOM 721 C C . ALA A 1 90 ? 4.349 6.544 7.315 1.00 93.75 90 ALA A C 1
ATOM 723 O O . ALA A 1 90 ? 3.726 7.384 7.971 1.00 93.75 90 ALA A O 1
ATOM 724 N N . ASN A 1 91 ? 5.513 6.030 7.724 1.00 92.81 91 ASN A N 1
ATOM 725 C CA . ASN A 1 91 ? 6.276 6.622 8.825 1.00 92.81 91 ASN A CA 1
ATOM 726 C C . ASN A 1 91 ? 6.433 8.133 8.613 1.00 92.81 91 ASN A C 1
ATOM 728 O O . ASN A 1 91 ? 6.629 8.606 7.495 1.00 92.81 91 ASN A O 1
ATOM 732 N N . ILE A 1 92 ? 6.298 8.899 9.693 1.00 92.12 92 ILE A N 1
ATOM 733 C CA . ILE A 1 92 ? 6.398 10.357 9.638 1.00 92.12 92 ILE A CA 1
ATOM 734 C C . ILE A 1 92 ? 7.883 10.725 9.579 1.00 92.12 92 ILE A C 1
ATOM 736 O O . ILE A 1 92 ? 8.658 10.197 10.373 1.00 92.12 92 ILE A O 1
ATOM 740 N N . GLN A 1 93 ? 8.269 11.666 8.711 1.00 90.50 93 GLN A N 1
ATOM 741 C CA . GLN A 1 93 ? 9.662 12.125 8.600 1.00 90.50 93 GLN A CA 1
ATOM 742 C C . GLN A 1 93 ? 10.195 12.655 9.947 1.00 90.50 93 GLN A C 1
ATOM 744 O O . GLN A 1 93 ? 9.514 13.400 10.667 1.00 90.50 93 GLN A O 1
ATOM 749 N N . GLN A 1 94 ? 11.406 12.265 10.336 1.00 85.31 94 GLN A N 1
ATOM 750 C CA . GLN A 1 94 ? 12.071 12.693 11.576 1.00 85.31 94 GLN A CA 1
ATOM 751 C C . GLN A 1 94 ? 12.695 14.075 11.457 1.00 85.31 94 GLN A C 1
ATOM 753 O O . GLN A 1 94 ? 12.631 14.874 12.393 1.00 85.31 94 GLN A O 1
ATOM 758 N N . ASN A 1 95 ? 13.275 14.365 10.302 1.00 83.31 95 ASN A N 1
ATOM 759 C CA . ASN A 1 95 ? 13.930 15.626 9.997 1.00 83.31 95 ASN A CA 1
ATOM 760 C C . ASN A 1 95 ? 13.787 15.929 8.495 1.00 83.31 95 ASN A C 1
ATOM 762 O O . ASN A 1 95 ? 13.084 15.220 7.782 1.00 83.31 95 ASN A O 1
ATOM 766 N N . VAL A 1 96 ? 14.391 17.025 8.035 1.00 80.38 96 VAL A N 1
ATOM 767 C CA . VAL A 1 96 ? 14.274 17.486 6.639 1.00 80.38 96 VAL A CA 1
ATOM 768 C C . VAL A 1 96 ? 14.993 16.587 5.630 1.00 80.38 96 VAL A C 1
ATOM 770 O O . VAL A 1 96 ? 14.660 16.641 4.451 1.00 80.38 96 VAL A O 1
ATOM 773 N N . ASP A 1 97 ? 15.934 15.766 6.097 1.00 80.19 97 ASP A N 1
ATOM 774 C CA . ASP A 1 97 ? 16.719 14.837 5.282 1.00 80.19 97 ASP A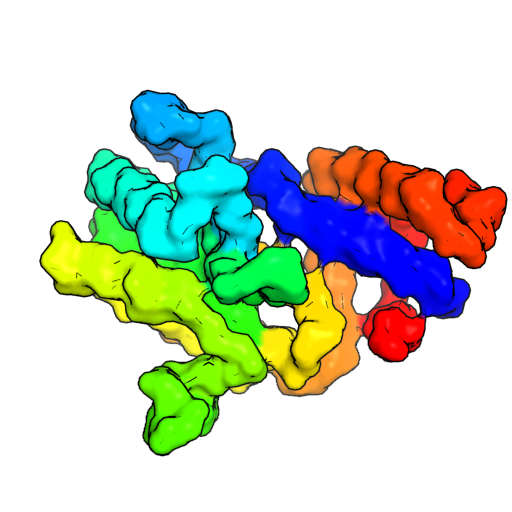 CA 1
ATOM 775 C C . ASP A 1 97 ? 16.175 13.398 5.366 1.00 80.19 97 ASP A C 1
ATOM 777 O O . ASP A 1 97 ? 16.727 12.481 4.759 1.00 80.19 97 ASP A O 1
ATOM 781 N N . ASP A 1 98 ? 15.097 13.186 6.129 1.00 78.81 98 ASP A N 1
ATOM 782 C CA . ASP A 1 98 ? 14.446 11.890 6.261 1.00 78.81 98 ASP A CA 1
ATOM 783 C C . ASP A 1 98 ? 13.434 11.678 5.130 1.00 78.81 98 ASP A C 1
ATOM 785 O O . ASP A 1 98 ? 12.310 12.189 5.149 1.00 78.81 98 ASP A O 1
ATOM 789 N N . PHE A 1 99 ? 13.869 10.906 4.138 1.00 75.19 99 PHE A N 1
ATOM 790 C CA . PHE A 1 99 ? 13.063 10.481 2.997 1.00 75.19 99 PHE A CA 1
ATOM 791 C C . PHE A 1 99 ? 12.566 9.034 3.134 1.00 75.19 99 PHE A C 1
ATOM 793 O O . PHE A 1 99 ? 12.043 8.472 2.163 1.00 75.19 99 PHE A O 1
ATOM 800 N N . GLU A 1 100 ? 12.721 8.410 4.309 1.00 74.75 100 GLU A N 1
ATOM 801 C CA . GLU A 1 100 ? 12.180 7.079 4.558 1.00 74.75 100 GLU A CA 1
ATOM 802 C C . GLU A 1 100 ? 10.651 7.126 4.475 1.00 74.75 100 GLU A C 1
ATOM 804 O O . GLU A 1 100 ? 9.968 7.935 5.102 1.00 74.75 100 GLU A O 1
ATOM 809 N N . THR A 1 101 ? 10.088 6.237 3.663 1.00 77.75 101 THR A N 1
ATOM 810 C CA . THR A 1 101 ? 8.649 6.166 3.413 1.00 77.75 101 THR A CA 1
ATOM 811 C C . THR A 1 101 ? 8.170 4.751 3.688 1.00 77.75 101 THR A C 1
ATOM 813 O O . THR A 1 101 ? 7.751 4.057 2.773 1.00 77.75 101 THR A O 1
ATOM 816 N N . HIS A 1 102 ? 8.246 4.289 4.940 1.00 91.12 102 HIS A N 1
ATOM 817 C CA . HIS A 1 102 ? 7.768 2.948 5.298 1.00 91.12 102 HIS A CA 1
ATOM 818 C C . HIS A 1 102 ? 6.238 2.899 5.380 1.00 91.12 102 HIS A C 1
ATOM 820 O O . HIS A 1 102 ? 5.654 3.457 6.310 1.00 91.12 102 HIS A O 1
ATOM 826 N N . TYR A 1 103 ? 5.574 2.257 4.416 1.00 92.62 103 TYR A N 1
ATOM 827 C CA . TYR A 1 103 ? 4.109 2.237 4.304 1.00 92.62 103 TYR A CA 1
ATOM 828 C C . TYR A 1 103 ? 3.467 1.165 5.188 1.00 92.62 103 TYR A C 1
ATOM 830 O O . TYR A 1 103 ? 3.729 -0.026 5.038 1.00 92.62 103 TYR A O 1
ATOM 838 N N . GLN A 1 104 ? 2.514 1.586 6.019 1.00 95.06 104 GLN A N 1
ATOM 839 C CA . GLN A 1 104 ? 1.598 0.711 6.748 1.00 95.06 104 GLN A CA 1
ATOM 840 C C . GLN A 1 104 ? 0.180 0.888 6.211 1.00 95.06 104 GLN A C 1
ATOM 842 O O . GLN A 1 104 ? -0.263 2.004 5.939 1.00 95.06 104 GLN A O 1
ATOM 847 N N . THR A 1 105 ? -0.549 -0.210 6.037 1.00 96.56 105 THR A N 1
ATOM 848 C CA . THR A 1 105 ? -1.929 -0.181 5.530 1.00 96.56 105 THR A CA 1
ATOM 849 C C . THR A 1 105 ? -2.880 -0.811 6.532 1.00 96.56 105 THR A C 1
ATOM 851 O O . THR A 1 105 ? -2.528 -1.772 7.203 1.00 96.56 105 THR A O 1
ATOM 854 N N . PHE A 1 106 ? -4.082 -0.260 6.650 1.00 97.62 106 PHE A N 1
ATOM 855 C CA . PHE A 1 106 ? -5.020 -0.601 7.708 1.00 97.62 106 PHE A CA 1
ATOM 856 C C . PHE A 1 106 ? -6.379 -0.969 7.128 1.00 97.62 106 PHE A C 1
ATOM 858 O O . PHE A 1 106 ? -6.891 -0.282 6.242 1.00 97.62 106 PHE A O 1
ATOM 865 N N . ILE A 1 107 ? -6.969 -2.031 7.669 1.00 97.06 107 ILE A N 1
ATOM 866 C CA . ILE A 1 107 ? -8.366 -2.412 7.466 1.00 97.06 107 ILE A CA 1
ATOM 867 C C . ILE A 1 107 ? -9.095 -2.114 8.772 1.00 97.06 107 ILE A C 1
ATOM 869 O O . ILE A 1 107 ? -8.786 -2.719 9.796 1.00 97.06 107 ILE A O 1
ATOM 873 N N . VAL A 1 108 ? -10.048 -1.187 8.742 1.00 96.69 108 VAL A N 1
ATOM 874 C CA . VAL A 1 108 ? -10.951 -0.902 9.859 1.00 96.69 108 VAL A CA 1
ATOM 875 C C . VAL A 1 108 ? -12.298 -1.527 9.536 1.00 96.69 108 VAL A C 1
ATOM 877 O O . VAL A 1 108 ? -13.045 -1.022 8.698 1.00 96.69 108 VAL A O 1
ATOM 880 N N . ASP A 1 109 ? -12.588 -2.649 10.180 1.00 95.81 109 ASP A N 1
ATOM 881 C CA . ASP A 1 109 ? -13.877 -3.323 10.105 1.00 95.81 109 ASP A CA 1
ATOM 882 C C . ASP A 1 109 ? -14.779 -2.769 11.214 1.00 95.81 109 ASP A C 1
ATOM 884 O O . ASP A 1 109 ? -14.722 -3.209 12.366 1.00 95.81 109 ASP A O 1
ATOM 888 N N . ASN A 1 110 ? -15.579 -1.752 10.875 1.00 95.62 110 ASN A N 1
ATOM 889 C CA . ASN A 1 110 ? -16.463 -1.096 11.841 1.00 95.62 110 ASN A CA 1
ATOM 890 C C . ASN A 1 110 ? -17.625 -1.996 12.281 1.00 95.62 110 ASN A C 1
ATOM 892 O O . ASN A 1 110 ? -18.162 -1.799 13.371 1.00 95.62 110 ASN A O 1
ATOM 896 N N . ASP A 1 111 ? -18.007 -2.981 11.462 1.00 93.94 111 ASP A N 1
ATOM 897 C CA . ASP A 1 111 ? -19.123 -3.877 11.773 1.00 93.94 111 ASP A CA 1
ATOM 898 C C . ASP A 1 111 ? -18.713 -4.882 12.861 1.00 93.94 111 ASP A C 1
ATOM 900 O O . ASP A 1 111 ? -19.494 -5.166 13.769 1.00 93.94 111 ASP A O 1
ATOM 904 N N . ASN A 1 112 ? -17.463 -5.359 12.818 1.00 95.50 112 ASN A N 1
ATOM 905 C CA . ASN A 1 112 ? -16.906 -6.297 13.799 1.00 95.50 112 ASN A CA 1
ATOM 906 C C . ASN A 1 112 ? -16.060 -5.633 14.900 1.00 95.50 112 ASN A C 1
ATOM 908 O O . ASN A 1 112 ? -15.610 -6.316 15.824 1.00 95.50 112 ASN A O 1
ATOM 912 N N . LYS A 1 113 ? -15.829 -4.317 14.805 1.00 96.94 113 LYS A N 1
ATOM 913 C CA . LYS A 1 113 ? -14.945 -3.537 15.689 1.00 96.94 113 LYS A CA 1
ATOM 914 C C . LYS A 1 113 ? -13.521 -4.091 15.743 1.00 96.94 113 LYS A C 1
ATOM 916 O O . LYS A 1 113 ? -12.942 -4.298 16.809 1.00 96.94 113 LYS A O 1
ATOM 921 N N . GLN A 1 114 ? -12.962 -4.359 14.570 1.00 97.06 114 GLN A N 1
ATOM 922 C CA . GLN A 1 114 ? -11.622 -4.919 14.415 1.00 97.06 114 GLN A CA 1
ATOM 923 C C . GLN A 1 114 ? -10.769 -3.993 13.550 1.00 97.06 114 GLN A C 1
ATOM 925 O O . GLN A 1 114 ? -11.241 -3.433 12.560 1.00 97.06 114 GLN A O 1
ATOM 930 N N . VAL A 1 115 ? -9.497 -3.848 13.906 1.00 97.62 115 VAL A N 1
ATOM 931 C CA . VAL A 1 115 ? -8.503 -3.109 13.126 1.00 97.62 115 VAL A CA 1
ATOM 932 C C . VAL A 1 115 ? -7.355 -4.041 12.804 1.00 97.62 115 VAL A C 1
ATOM 934 O O . VAL A 1 115 ? -6.741 -4.598 13.708 1.00 97.62 115 VAL A O 1
ATOM 937 N N . TYR A 1 116 ? -7.038 -4.178 11.523 1.00 97.44 116 TYR A N 1
ATOM 938 C CA . TYR A 1 116 ? -5.934 -5.001 11.048 1.00 97.44 116 TYR A CA 1
ATOM 939 C C . TYR A 1 116 ? -4.881 -4.105 10.418 1.00 97.44 116 TYR A C 1
ATOM 941 O O . TYR A 1 116 ? -5.137 -3.455 9.404 1.00 97.44 116 TYR A O 1
ATOM 949 N N . ALA A 1 117 ? -3.703 -4.064 11.026 1.00 96.88 117 ALA A N 1
ATOM 950 C CA . ALA A 1 117 ? -2.550 -3.338 10.529 1.00 96.88 117 ALA A CA 1
ATOM 951 C C . ALA A 1 117 ? -1.628 -4.274 9.746 1.00 96.88 117 ALA A C 1
ATOM 953 O O . ALA A 1 117 ? -1.191 -5.315 10.237 1.00 96.88 117 ALA A O 1
ATOM 954 N N . ILE A 1 118 ? -1.333 -3.878 8.516 1.00 95.94 118 ILE A N 1
ATOM 955 C CA . ILE A 1 118 ? -0.440 -4.553 7.587 1.00 95.94 118 ILE A CA 1
ATOM 956 C C . ILE A 1 118 ? 0.858 -3.757 7.562 1.00 95.94 118 ILE A C 1
ATOM 958 O O . ILE A 1 118 ? 0.897 -2.628 7.066 1.00 95.94 118 ILE A O 1
ATOM 962 N N . ASP A 1 119 ? 1.912 -4.377 8.073 1.00 95.06 119 ASP A N 1
ATOM 963 C CA . ASP A 1 119 ? 3.283 -3.899 7.971 1.00 95.06 119 ASP A CA 1
ATOM 964 C C . ASP A 1 119 ? 4.080 -4.894 7.110 1.00 95.06 119 ASP A C 1
ATOM 966 O O . ASP A 1 119 ? 4.306 -6.020 7.555 1.00 95.06 119 ASP A O 1
ATOM 970 N N . PRO A 1 120 ? 4.503 -4.516 5.888 1.00 93.81 120 PRO A N 1
ATOM 971 C CA . PRO A 1 120 ? 5.308 -5.372 5.017 1.00 93.81 120 PRO A CA 1
ATOM 972 C C . PRO A 1 120 ? 6.632 -5.838 5.630 1.00 93.81 120 PRO A C 1
ATOM 974 O O . PRO A 1 120 ? 7.166 -6.860 5.201 1.00 93.81 120 PRO A O 1
ATOM 977 N N . ALA A 1 121 ? 7.173 -5.106 6.605 1.00 92.56 121 ALA A N 1
ATOM 978 C CA . ALA A 1 121 ? 8.417 -5.464 7.271 1.00 92.56 121 ALA A CA 1
ATOM 979 C C . ALA A 1 121 ? 8.197 -6.415 8.461 1.00 92.56 121 ALA A C 1
ATOM 981 O O . ALA A 1 121 ? 9.175 -6.961 8.962 1.00 92.56 121 ALA A O 1
ATOM 982 N N . ASN A 1 122 ? 6.952 -6.644 8.903 1.00 92.25 122 ASN A N 1
ATOM 983 C CA . ASN A 1 122 ? 6.650 -7.410 10.114 1.00 92.25 122 ASN A CA 1
ATOM 984 C C . ASN A 1 122 ? 7.323 -8.795 10.102 1.00 92.25 122 ASN A C 1
ATOM 986 O O . ASN A 1 122 ? 7.053 -9.624 9.229 1.00 92.25 122 ASN A O 1
ATOM 990 N N . ASP A 1 123 ? 8.160 -9.058 11.107 1.00 91.31 123 ASP A N 1
ATOM 991 C CA . ASP A 1 123 ? 8.817 -10.347 11.320 1.00 91.31 123 ASP A CA 1
ATOM 992 C C . ASP A 1 123 ? 8.400 -10.934 12.668 1.00 91.31 123 ASP A C 1
ATOM 994 O O . ASP A 1 123 ? 8.970 -10.639 13.721 1.00 91.31 123 ASP A O 1
ATOM 998 N N . ILE A 1 124 ? 7.415 -11.830 12.629 1.00 89.06 124 ILE A N 1
ATOM 999 C CA . ILE A 1 124 ? 6.839 -12.462 13.822 1.00 89.06 124 ILE A CA 1
ATOM 1000 C C . ILE A 1 124 ? 7.851 -13.266 14.655 1.00 89.06 124 ILE A C 1
ATOM 1002 O O . ILE A 1 124 ? 7.564 -13.606 15.802 1.00 89.06 124 ILE A O 1
ATOM 1006 N N . ARG A 1 125 ? 9.022 -13.599 14.094 1.00 88.31 125 ARG A N 1
ATOM 1007 C CA . ARG A 1 125 ? 10.089 -14.338 14.788 1.00 88.31 125 ARG A CA 1
ATOM 1008 C C . ARG A 1 125 ? 10.886 -13.425 15.718 1.00 88.31 125 ARG A C 1
ATOM 1010 O O . ARG A 1 125 ? 11.576 -13.909 16.615 1.00 88.31 125 ARG A O 1
ATOM 1017 N N . VAL A 1 126 ? 10.797 -12.110 15.521 1.00 86.44 126 VAL A N 1
ATOM 1018 C CA . VAL A 1 126 ? 11.480 -11.113 16.339 1.00 86.44 126 VAL A CA 1
ATOM 1019 C C . VAL A 1 126 ? 10.726 -10.913 17.651 1.00 86.44 126 VAL A C 1
ATOM 1021 O O . VAL A 1 126 ? 9.563 -10.509 17.681 1.00 86.44 126 VAL A O 1
ATOM 1024 N N . VAL A 1 127 ? 11.422 -11.167 18.759 1.00 87.06 127 VAL A N 1
ATOM 1025 C CA . VAL A 1 127 ? 10.903 -11.012 20.123 1.00 87.06 127 VAL A CA 1
ATOM 1026 C C . VAL A 1 127 ? 11.459 -9.736 20.752 1.00 87.06 127 VAL A C 1
ATOM 1028 O O . VAL A 1 127 ? 12.647 -9.425 20.619 1.00 87.06 127 VAL A O 1
ATOM 1031 N N . LYS A 1 128 ? 10.600 -9.005 21.473 1.00 84.50 128 LYS A N 1
ATOM 1032 C CA . LYS A 1 128 ? 10.964 -7.778 22.193 1.00 84.50 128 LYS A CA 1
ATOM 1033 C C . LYS A 1 128 ? 12.220 -7.958 23.058 1.00 84.50 128 LYS A C 1
ATOM 1035 O O . LYS A 1 128 ? 12.336 -8.901 23.838 1.00 84.50 128 LYS A O 1
ATOM 1040 N N . SER A 1 129 ? 13.143 -7.004 22.960 1.00 86.38 129 SER A N 1
ATOM 1041 C CA . SER A 1 129 ? 14.402 -6.970 23.713 1.00 86.38 129 SER A CA 1
ATOM 1042 C C . SER A 1 129 ? 14.841 -5.519 23.947 1.00 86.38 129 SER A C 1
ATOM 1044 O O . SER A 1 129 ? 14.145 -4.590 23.559 1.00 86.38 129 SER A O 1
ATOM 1046 N N . LYS A 1 130 ? 16.009 -5.271 24.557 1.00 81.25 130 LYS A N 1
ATOM 1047 C CA . LYS A 1 130 ? 16.482 -3.889 24.800 1.00 81.25 130 LYS A CA 1
ATOM 1048 C C . LYS A 1 130 ? 16.640 -3.044 23.524 1.00 81.25 130 LYS A C 1
ATOM 1050 O O . LYS A 1 130 ? 16.556 -1.827 23.615 1.00 81.25 130 LYS A O 1
ATOM 1055 N N . LYS A 1 131 ? 16.899 -3.672 22.370 1.00 80.88 131 LYS A N 1
ATOM 1056 C CA . LYS A 1 131 ? 17.067 -2.995 21.067 1.00 80.88 131 LYS A CA 1
ATOM 1057 C C . LYS A 1 131 ? 15.851 -3.137 20.142 1.00 80.88 131 LYS A C 1
ATOM 1059 O O . LYS A 1 131 ? 15.822 -2.513 19.091 1.00 80.88 131 LYS A O 1
ATOM 1064 N N . ILE A 1 132 ? 14.882 -3.965 20.527 1.00 81.88 132 ILE A N 1
ATOM 1065 C CA . ILE A 1 132 ? 13.682 -4.279 19.750 1.00 81.88 132 ILE A CA 1
ATOM 1066 C C . ILE A 1 132 ? 12.488 -3.732 20.524 1.00 81.88 132 ILE A C 1
ATOM 1068 O O . ILE A 1 132 ? 12.172 -4.228 21.606 1.00 81.88 132 ILE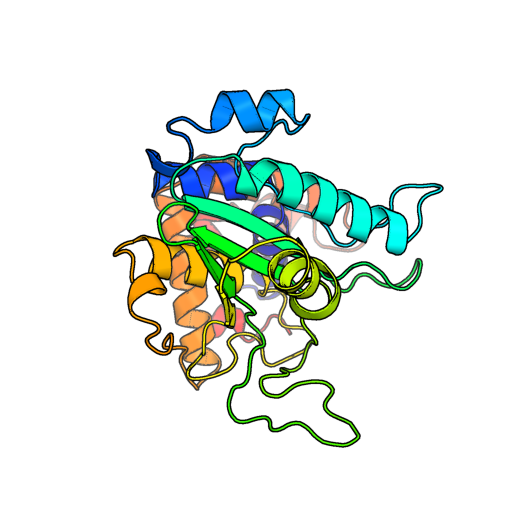 A O 1
ATOM 1072 N N . LEU A 1 133 ? 11.839 -2.704 19.985 1.00 78.88 133 LEU A N 1
ATOM 1073 C CA . LEU A 1 133 ? 10.803 -1.944 20.688 1.00 78.88 133 LEU A CA 1
ATOM 1074 C C . LEU A 1 133 ? 9.530 -2.777 20.894 1.00 78.88 133 LEU A C 1
ATOM 1076 O O . LEU A 1 133 ? 8.876 -2.687 21.941 1.00 78.88 133 LEU A O 1
ATOM 1080 N N . VAL A 1 134 ? 9.221 -3.633 19.917 1.00 81.44 134 VAL A N 1
ATOM 1081 C CA . VAL A 1 134 ? 8.025 -4.481 19.858 1.00 81.44 134 VAL A CA 1
ATOM 1082 C C . VAL A 1 134 ? 8.358 -5.846 19.256 1.00 81.44 134 VAL A C 1
ATOM 1084 O O . VAL A 1 134 ? 9.231 -5.957 18.399 1.00 81.44 134 VAL A O 1
ATOM 1087 N N . SER A 1 135 ? 7.661 -6.899 19.687 1.00 82.75 135 SER A N 1
ATOM 1088 C CA . SER A 1 135 ? 7.698 -8.173 18.957 1.00 82.75 135 SER A CA 1
ATOM 1089 C C . SER A 1 135 ? 7.065 -7.986 17.576 1.00 82.75 135 SER A C 1
ATOM 1091 O O . SER A 1 135 ? 6.106 -7.224 17.457 1.00 82.75 135 SER A O 1
ATOM 1093 N N . GLY A 1 136 ? 7.583 -8.664 16.554 1.00 80.94 136 GLY A N 1
ATOM 1094 C CA . GLY A 1 136 ? 7.170 -8.425 15.168 1.00 80.94 136 GLY A CA 1
ATOM 1095 C C . GLY A 1 136 ? 7.969 -7.333 14.449 1.00 80.94 136 GLY A C 1
ATOM 1096 O O . GLY A 1 136 ? 7.772 -7.121 13.260 1.00 80.94 136 GLY A O 1
ATOM 1097 N N . GLN A 1 137 ? 8.875 -6.621 15.132 1.00 86.50 137 GLN A N 1
ATOM 1098 C CA . GLN A 1 137 ? 9.638 -5.549 14.490 1.00 86.50 137 GLN A CA 1
ATOM 1099 C C . GLN A 1 137 ? 10.504 -6.095 13.345 1.00 86.50 137 GLN A C 1
ATOM 1101 O O . GLN A 1 137 ? 11.372 -6.940 13.565 1.00 86.50 137 GLN A O 1
ATOM 1106 N N . GLY A 1 138 ? 10.274 -5.565 12.146 1.00 84.12 138 GLY A N 1
ATOM 1107 C CA . GLY A 1 138 ? 11.067 -5.834 10.957 1.00 84.12 138 GLY A CA 1
ATOM 1108 C C . GLY A 1 138 ? 12.347 -5.019 10.859 1.00 84.12 138 GLY A C 1
ATOM 1109 O O . GLY A 1 138 ? 12.831 -4.436 11.832 1.00 84.12 138 GLY A O 1
ATOM 1110 N N . ILE A 1 139 ? 12.851 -4.910 9.630 1.00 85.00 139 ILE A N 1
ATOM 1111 C CA . ILE A 1 139 ? 13.911 -3.951 9.290 1.00 85.00 139 ILE A CA 1
ATOM 1112 C C . ILE A 1 139 ? 13.473 -2.498 9.537 1.00 85.00 139 ILE A C 1
ATOM 1114 O O . ILE A 1 139 ? 14.297 -1.665 9.905 1.00 85.00 139 ILE A O 1
ATOM 1118 N N . TYR A 1 140 ? 12.169 -2.229 9.418 1.00 84.69 140 TYR A N 1
ATOM 1119 C CA . TYR A 1 140 ? 11.535 -0.958 9.731 1.00 84.69 140 TYR A CA 1
ATOM 1120 C C . TYR A 1 140 ? 10.609 -1.115 10.927 1.00 84.69 140 TYR A C 1
ATOM 1122 O O . TYR A 1 140 ? 9.896 -2.109 11.074 1.00 84.69 140 TYR A O 1
ATOM 1130 N N . TYR A 1 141 ? 10.607 -0.104 11.789 1.00 89.19 141 TYR A N 1
ATOM 1131 C CA . TYR A 1 141 ? 9.617 0.007 12.847 1.00 89.19 141 TYR A CA 1
ATOM 1132 C C . TYR A 1 141 ? 8.354 0.668 12.285 1.00 89.19 141 TYR A C 1
ATOM 1134 O O . TYR A 1 141 ? 8.421 1.779 11.759 1.00 89.19 141 TYR A O 1
ATOM 1142 N N . ALA A 1 142 ? 7.202 0.004 12.411 1.00 92.44 142 ALA A N 1
ATOM 1143 C CA . ALA A 1 142 ? 5.897 0.539 12.023 1.00 92.44 142 ALA A CA 1
ATOM 1144 C C . ALA A 1 142 ? 5.420 1.633 12.997 1.00 92.44 142 ALA A C 1
ATOM 1146 O O . ALA A 1 142 ? 4.529 1.428 13.826 1.00 92.44 142 ALA A O 1
ATOM 1147 N N . GLU A 1 143 ? 6.049 2.805 12.926 1.00 92.88 143 GLU A N 1
ATOM 1148 C CA . GLU A 1 143 ? 5.878 3.886 13.894 1.00 92.88 143 GLU A CA 1
ATOM 1149 C C . GLU A 1 143 ? 4.426 4.360 13.974 1.00 92.88 143 GLU A C 1
ATOM 1151 O O . GLU A 1 143 ? 3.876 4.484 15.069 1.00 92.88 143 GLU A O 1
ATOM 1156 N N . VAL A 1 144 ? 3.776 4.591 12.831 1.00 94.88 144 VAL A N 1
ATOM 1157 C CA . VAL A 1 144 ? 2.398 5.097 12.811 1.00 94.88 144 VAL A CA 1
ATOM 1158 C C . VAL A 1 144 ? 1.429 4.052 13.356 1.00 94.88 144 VAL A C 1
ATOM 1160 O O . VAL A 1 144 ? 0.540 4.400 14.140 1.00 94.88 144 VAL A O 1
ATOM 1163 N N . ALA A 1 145 ? 1.625 2.772 13.030 1.00 96.31 145 ALA A N 1
ATOM 1164 C CA . ALA A 1 145 ? 0.840 1.689 13.611 1.00 96.31 145 ALA A CA 1
ATOM 1165 C C . ALA A 1 145 ? 0.946 1.676 15.145 1.00 96.31 145 ALA A C 1
ATOM 1167 O O . ALA A 1 145 ? -0.080 1.666 15.823 1.00 96.31 145 ALA A O 1
ATOM 1168 N N . HIS A 1 146 ? 2.162 1.738 15.697 1.00 95.25 146 HIS A N 1
ATOM 1169 C CA . HIS A 1 146 ? 2.393 1.573 17.135 1.00 95.25 146 HIS A CA 1
ATOM 1170 C C . HIS A 1 146 ? 2.182 2.830 17.982 1.00 95.25 146 HIS A C 1
ATOM 1172 O O . HIS A 1 146 ? 1.777 2.703 19.134 1.00 95.25 146 HIS A O 1
ATOM 1178 N N . HIS A 1 147 ? 2.452 4.024 17.455 1.00 95.38 147 HIS A N 1
ATOM 1179 C CA . HIS A 1 147 ? 2.395 5.274 18.224 1.00 95.38 147 HIS A CA 1
ATOM 1180 C C . HIS A 1 147 ? 1.177 6.142 17.908 1.00 95.38 147 HIS A C 1
ATOM 1182 O O . HIS A 1 147 ? 0.891 7.069 18.658 1.00 95.38 147 HIS A O 1
ATOM 1188 N N . THR A 1 148 ? 0.459 5.874 16.814 1.00 97.00 148 THR A N 1
ATOM 1189 C CA . THR A 1 148 ? -0.681 6.709 16.404 1.00 97.00 148 THR A CA 1
ATOM 1190 C C . THR A 1 148 ? -1.970 5.907 16.299 1.00 97.00 148 THR A C 1
ATOM 1192 O O . THR A 1 148 ? -2.949 6.241 16.963 1.00 97.00 148 THR A O 1
ATOM 1195 N N . VAL A 1 149 ? -1.986 4.849 15.484 1.00 98.12 149 VAL A N 1
ATOM 1196 C CA . VAL A 1 149 ? -3.220 4.118 15.163 1.00 98.12 149 VAL A CA 1
ATOM 1197 C C . VAL A 1 149 ? -3.632 3.199 16.305 1.00 98.12 149 VAL A C 1
ATOM 1199 O O . VAL A 1 149 ? -4.754 3.311 16.793 1.00 98.12 149 VAL A O 1
ATOM 1202 N N . LYS A 1 150 ? -2.734 2.320 16.763 1.00 97.75 150 LYS A N 1
ATOM 1203 C CA . LYS A 1 150 ? -3.026 1.393 17.859 1.00 97.75 150 LYS A CA 1
ATOM 1204 C C . LYS A 1 150 ? -3.457 2.129 19.141 1.00 97.75 150 LYS A C 1
ATOM 1206 O O . LYS A 1 150 ? -4.539 1.804 19.625 1.00 97.75 150 LYS A O 1
ATOM 1211 N N . PRO A 1 151 ? -2.725 3.150 19.641 1.00 97.94 151 PRO A N 1
ATOM 1212 C CA . PRO A 1 151 ? -3.148 3.883 20.834 1.00 97.94 151 PRO A CA 1
ATOM 1213 C C . PRO A 1 151 ? -4.505 4.566 20.661 1.00 97.94 151 PRO A C 1
ATOM 1215 O O . PRO A 1 151 ? -5.334 4.503 21.558 1.00 97.94 151 PRO A O 1
ATOM 1218 N N . PHE A 1 152 ? -4.790 5.150 19.488 1.00 98.38 152 PHE A N 1
ATOM 1219 C CA . PHE A 1 152 ? -6.104 5.744 19.233 1.00 98.38 152 PHE A CA 1
ATOM 1220 C C . PHE A 1 152 ? -7.234 4.730 19.458 1.00 98.38 152 PHE A C 1
ATOM 1222 O O . PHE A 1 152 ? -8.168 5.018 20.205 1.00 98.38 152 PHE A O 1
ATOM 1229 N N . PHE A 1 153 ? -7.142 3.547 18.845 1.00 98.31 153 PHE A N 1
ATOM 1230 C CA . PHE A 1 153 ? -8.192 2.537 18.963 1.00 98.31 153 PHE A CA 1
ATOM 1231 C C . PHE A 1 153 ? -8.266 1.930 20.368 1.00 98.31 153 PHE A C 1
ATOM 1233 O O . PHE A 1 153 ? -9.370 1.798 20.888 1.00 98.31 153 PHE A O 1
ATOM 1240 N N . GLU A 1 154 ? -7.131 1.619 21.001 1.00 96.94 154 GLU A N 1
ATOM 1241 C CA . GLU A 1 154 ? -7.108 1.021 22.346 1.00 96.94 154 GLU A CA 1
ATOM 1242 C C . GLU A 1 154 ? -7.568 1.991 23.448 1.00 96.94 154 GLU A C 1
ATOM 1244 O O . GLU A 1 154 ? -8.172 1.559 24.426 1.00 96.94 154 GLU A O 1
ATOM 1249 N N . GLU A 1 155 ? -7.305 3.293 23.308 1.00 97.44 155 GLU A N 1
ATOM 1250 C CA . GLU A 1 155 ? -7.629 4.288 24.340 1.00 97.44 155 GLU A CA 1
ATOM 1251 C C . GLU A 1 155 ? -9.013 4.929 24.159 1.00 97.44 155 GLU A C 1
ATOM 1253 O O . GLU A 1 155 ? -9.631 5.338 25.143 1.00 97.44 155 GLU A O 1
ATOM 1258 N N . HIS A 1 156 ? -9.510 5.048 22.921 1.00 96.88 156 HIS A N 1
ATOM 1259 C CA . HIS A 1 156 ? -10.707 5.848 22.613 1.00 96.88 156 HIS A CA 1
ATOM 1260 C C . HIS A 1 156 ? -11.891 5.028 22.095 1.00 96.88 156 HIS A C 1
ATOM 1262 O O . HIS A 1 156 ? -12.962 5.588 21.846 1.00 96.88 156 HIS A O 1
ATOM 1268 N N . THR A 1 157 ? -11.719 3.723 21.890 1.00 97.50 157 THR A N 1
ATOM 1269 C CA . THR A 1 157 ? -12.744 2.861 21.292 1.00 97.50 157 THR A CA 1
ATOM 1270 C C . THR A 1 157 ? -12.768 1.492 21.967 1.00 97.50 157 THR A C 1
ATOM 1272 O O . THR A 1 157 ? -11.906 1.173 22.776 1.00 97.50 157 THR A O 1
ATOM 1275 N N . ASP A 1 158 ? -13.751 0.663 21.624 1.00 96.69 158 ASP A N 1
ATOM 1276 C CA . ASP A 1 158 ? -13.804 -0.747 22.016 1.00 96.69 158 ASP A CA 1
ATOM 1277 C C . ASP A 1 158 ? -13.322 -1.698 20.904 1.00 96.69 158 ASP A C 1
ATOM 1279 O O . ASP A 1 158 ? -13.656 -2.883 20.905 1.00 96.69 158 ASP A O 1
ATOM 1283 N N . TYR A 1 159 ? -12.553 -1.183 19.939 1.00 97.94 159 TYR A N 1
ATOM 1284 C CA . TYR A 1 159 ? -12.042 -1.969 18.823 1.00 97.94 159 TYR A CA 1
ATOM 1285 C C . TYR A 1 159 ? -10.837 -2.799 19.259 1.00 97.94 159 TYR A C 1
ATOM 1287 O O . TYR A 1 159 ? -9.989 -2.350 20.029 1.00 97.94 159 TYR A O 1
ATOM 1295 N N . GLN A 1 160 ? -10.716 -3.998 18.697 1.00 96.69 160 GLN A N 1
ATOM 1296 C CA . GLN A 1 160 ? -9.518 -4.814 18.853 1.00 96.69 160 GLN A CA 1
ATOM 1297 C C . GLN A 1 160 ? -8.527 -4.519 17.730 1.00 96.69 160 GLN A C 1
ATOM 1299 O O . GLN A 1 160 ? -8.886 -4.521 16.553 1.00 96.69 160 GLN A O 1
ATOM 1304 N N . PHE A 1 161 ? -7.270 -4.280 18.099 1.00 96.38 161 PHE A N 1
ATOM 1305 C CA . PHE A 1 161 ? -6.189 -4.027 17.155 1.00 96.38 161 PHE A CA 1
ATOM 1306 C C . PHE A 1 161 ? -5.328 -5.277 16.957 1.00 96.38 161 PHE A C 1
ATOM 1308 O O . PHE A 1 161 ? -4.806 -5.845 17.916 1.00 96.38 161 PHE A O 1
ATOM 1315 N N . HIS A 1 162 ? -5.105 -5.645 15.698 1.00 94.69 162 HIS A N 1
ATOM 1316 C CA . HIS A 1 162 ? -4.305 -6.792 15.286 1.00 94.69 162 HIS A CA 1
ATOM 1317 C C . HIS A 1 162 ? -3.220 -6.358 14.313 1.00 94.69 162 HIS A C 1
ATOM 1319 O O . HIS A 1 162 ? -3.494 -5.695 13.315 1.00 94.69 162 HIS A O 1
ATOM 1325 N N . MET A 1 163 ? -1.988 -6.794 14.559 1.00 93.88 163 MET A N 1
ATOM 1326 C CA . MET A 1 163 ? -0.968 -6.811 13.512 1.00 93.88 163 MET A CA 1
ATOM 1327 C C . MET A 1 163 ? -1.173 -8.072 12.678 1.00 93.88 163 MET A C 1
ATOM 1329 O O . MET A 1 163 ? -1.211 -9.167 13.237 1.00 93.88 163 MET A O 1
ATOM 1333 N N . VAL A 1 164 ? -1.290 -7.933 11.358 1.00 94.00 164 VAL A N 1
ATOM 1334 C CA . VAL A 1 164 ? -1.390 -9.082 10.452 1.00 94.00 164 VAL A CA 1
ATOM 1335 C C . VAL A 1 164 ? -0.069 -9.860 10.501 1.00 94.00 164 VAL A C 1
ATOM 1337 O O . VAL A 1 164 ? 0.976 -9.299 10.151 1.00 94.00 164 VAL A O 1
ATOM 1340 N N . PRO A 1 165 ? -0.076 -11.137 10.926 1.00 92.81 165 PRO A N 1
ATOM 1341 C CA . PRO A 1 165 ? 1.139 -11.931 10.960 1.00 92.81 165 PRO A CA 1
ATOM 1342 C C . PRO A 1 165 ? 1.544 -12.324 9.540 1.00 92.81 165 PRO A C 1
ATOM 1344 O O . PRO A 1 165 ? 0.723 -12.834 8.781 1.00 92.81 165 PRO A O 1
ATOM 1347 N N . LEU A 1 166 ? 2.815 -12.126 9.194 1.00 94.25 166 LEU A N 1
ATOM 1348 C CA . LEU A 1 166 ? 3.400 -12.602 7.940 1.00 94.25 166 LEU A CA 1
ATOM 1349 C C . LEU A 1 166 ? 4.207 -13.881 8.204 1.00 94.25 166 LEU A C 1
ATOM 1351 O O . LEU A 1 166 ? 4.801 -14.025 9.274 1.00 94.25 166 LEU A O 1
ATOM 1355 N N . SER A 1 167 ? 4.239 -14.826 7.259 1.00 94.19 167 SER A N 1
ATOM 1356 C CA . SER A 1 167 ? 5.122 -16.003 7.369 1.00 94.19 167 SER A CA 1
ATOM 1357 C C . SER A 1 167 ? 6.594 -15.626 7.281 1.00 94.19 167 SER A C 1
ATOM 1359 O O . SER A 1 167 ? 7.423 -16.203 7.979 1.00 94.19 167 SER A O 1
ATOM 1361 N N . HIS A 1 168 ? 6.892 -14.616 6.467 1.00 93.06 168 HIS A N 1
ATOM 1362 C CA . HIS A 1 168 ? 8.192 -13.979 6.342 1.00 93.06 168 HIS A CA 1
ATOM 1363 C C . HIS A 1 168 ? 7.980 -12.476 6.131 1.00 93.06 168 HIS A C 1
ATOM 1365 O O . HIS A 1 168 ? 6.972 -12.094 5.532 1.00 93.06 168 HIS A O 1
ATOM 1371 N N . PRO A 1 169 ? 8.912 -11.617 6.565 1.00 92.06 169 PRO A N 1
ATOM 1372 C CA . PRO A 1 169 ? 8.885 -10.213 6.181 1.00 92.06 169 PRO A CA 1
ATOM 1373 C C . PRO A 1 169 ? 8.957 -10.089 4.654 1.00 92.06 169 PRO A C 1
ATOM 1375 O O . PRO A 1 169 ? 9.791 -10.719 3.991 1.00 92.06 169 PRO A O 1
ATOM 1378 N N . ALA A 1 170 ? 8.061 -9.288 4.089 1.00 90.88 170 ALA A N 1
ATOM 1379 C CA . ALA A 1 170 ? 8.004 -9.026 2.657 1.00 90.88 170 ALA A CA 1
ATOM 1380 C C . ALA A 1 170 ? 9.090 -8.039 2.223 1.00 90.88 170 ALA A C 1
ATOM 1382 O O . ALA A 1 170 ? 9.670 -8.207 1.155 1.00 90.88 170 ALA A O 1
ATOM 1383 N N . GLN A 1 171 ? 9.412 -7.086 3.097 1.00 83.94 171 GLN A N 1
ATOM 1384 C CA . GLN A 1 171 ? 10.502 -6.134 2.932 1.00 83.94 171 GLN A CA 1
ATOM 1385 C C . GLN A 1 171 ? 11.668 -6.526 3.848 1.00 83.94 171 GLN A C 1
ATOM 1387 O O . GLN A 1 171 ? 11.494 -6.601 5.066 1.00 83.94 171 GLN A O 1
ATOM 1392 N N . ILE A 1 172 ? 12.838 -6.825 3.273 1.00 78.62 172 ILE A N 1
ATOM 1393 C CA . ILE A 1 172 ? 13.985 -7.376 4.029 1.00 78.62 172 ILE A CA 1
ATOM 1394 C C . ILE A 1 172 ? 15.311 -6.635 3.848 1.00 78.62 172 ILE A C 1
ATOM 1396 O O . ILE A 1 172 ? 16.250 -6.905 4.594 1.00 78.62 172 ILE A O 1
ATOM 1400 N N . ILE A 1 173 ? 15.384 -5.685 2.917 1.00 74.69 173 ILE A N 1
ATOM 1401 C CA . ILE A 1 173 ? 16.520 -4.770 2.761 1.00 74.69 173 ILE A CA 1
ATOM 1402 C C . ILE A 1 173 ? 16.015 -3.324 2.789 1.00 74.69 173 ILE A C 1
ATOM 1404 O O . ILE A 1 173 ? 14.869 -3.062 2.433 1.00 74.69 173 ILE A O 1
ATOM 1408 N N . ALA A 1 174 ? 16.845 -2.388 3.255 1.00 64.19 174 ALA A N 1
ATOM 1409 C CA . ALA A 1 174 ? 16.448 -0.982 3.385 1.00 64.19 174 ALA A CA 1
ATOM 1410 C C . ALA A 1 174 ? 16.254 -0.290 2.020 1.00 64.19 174 ALA A C 1
ATOM 1412 O O . ALA A 1 174 ? 15.459 0.635 1.878 1.00 64.19 174 ALA A O 1
ATOM 1413 N N . ASP A 1 175 ? 16.935 -0.793 0.994 1.00 59.53 175 ASP A N 1
ATOM 1414 C CA . ASP A 1 175 ? 16.799 -0.308 -0.379 1.00 59.53 175 ASP A CA 1
ATOM 1415 C C . ASP A 1 175 ? 15.627 -0.978 -1.122 1.00 59.53 175 ASP A C 1
ATOM 1417 O O . ASP A 1 175 ? 15.331 -0.638 -2.265 1.00 59.53 175 ASP A O 1
ATOM 1421 N N . ASP A 1 176 ? 14.892 -1.881 -0.453 1.00 63.19 176 ASP A N 1
ATOM 1422 C CA . ASP A 1 176 ? 13.670 -2.485 -0.977 1.00 63.19 176 ASP A CA 1
ATOM 1423 C C . ASP A 1 176 ? 12.580 -1.411 -1.019 1.00 63.19 176 ASP A C 1
ATOM 1425 O O . ASP A 1 176 ? 11.864 -1.136 -0.050 1.00 63.19 176 ASP A O 1
ATOM 1429 N N . VAL A 1 177 ? 12.464 -0.774 -2.177 1.00 60.22 177 VAL A N 1
ATOM 1430 C CA . VAL A 1 177 ? 11.500 0.287 -2.446 1.00 60.22 177 VAL A CA 1
ATOM 1431 C C . VAL A 1 177 ? 10.062 -0.224 -2.627 1.00 60.22 177 VAL A C 1
ATOM 1433 O O . VAL A 1 177 ? 9.216 0.517 -3.124 1.00 60.22 177 VAL A O 1
ATOM 1436 N N . PHE A 1 178 ? 9.747 -1.470 -2.249 1.00 75.88 178 PHE A N 1
ATOM 1437 C CA . PHE A 1 178 ? 8.453 -2.095 -2.532 1.00 75.88 178 PHE A CA 1
ATOM 1438 C C . PHE A 1 178 ? 7.461 -2.078 -1.363 1.00 75.88 178 PHE A C 1
ATOM 1440 O O . PHE A 1 178 ? 6.413 -2.715 -1.471 1.00 75.88 178 PHE A O 1
ATOM 1447 N N . CYS A 1 179 ? 7.695 -1.351 -0.262 1.00 85.69 179 CYS A N 1
ATOM 1448 C CA . CYS A 1 179 ? 6.712 -1.293 0.836 1.00 85.69 179 CYS A CA 1
ATOM 1449 C C . CYS A 1 179 ? 5.334 -0.761 0.377 1.00 85.69 179 CYS A C 1
ATOM 1451 O O . CYS A 1 179 ? 4.293 -1.276 0.800 1.00 85.69 179 CYS A O 1
ATOM 1453 N N . GLN A 1 180 ? 5.297 0.196 -0.561 1.00 89.12 180 GLN A N 1
ATOM 1454 C CA . GLN A 1 180 ? 4.069 0.697 -1.196 1.00 89.12 180 GLN A CA 1
ATOM 1455 C C . GLN A 1 180 ? 3.315 -0.427 -1.924 1.00 89.12 180 GLN A C 1
ATOM 1457 O O . GLN A 1 180 ? 2.081 -0.492 -1.865 1.00 89.12 180 GLN A O 1
ATOM 1462 N N . SER A 1 181 ? 4.067 -1.311 -2.582 1.00 93.06 181 SER A N 1
ATOM 1463 C CA . SER A 1 181 ? 3.580 -2.428 -3.389 1.00 93.06 181 SER A CA 1
ATOM 1464 C C . SER A 1 181 ? 3.116 -3.593 -2.529 1.00 93.06 181 SER A C 1
ATOM 1466 O O . SER A 1 181 ? 1.984 -4.044 -2.675 1.00 93.06 181 SER A O 1
ATOM 1468 N N . TRP A 1 182 ? 3.952 -4.044 -1.592 1.00 94.31 182 TRP A N 1
ATOM 1469 C CA . TRP A 1 182 ? 3.640 -5.141 -0.683 1.00 94.31 182 TRP A CA 1
ATOM 1470 C C . TRP A 1 182 ? 2.451 -4.818 0.210 1.00 94.31 182 TRP A C 1
ATOM 1472 O O . TRP A 1 182 ? 1.544 -5.638 0.326 1.00 94.31 182 TRP A O 1
ATOM 1482 N N . SER A 1 183 ? 2.399 -3.612 0.786 1.00 94.19 183 SER A N 1
ATOM 1483 C CA . SER A 1 183 ? 1.265 -3.213 1.627 1.00 94.19 183 SER A CA 1
ATOM 1484 C C . SER A 1 183 ? -0.060 -3.242 0.856 1.00 94.19 183 SER A C 1
ATOM 1486 O O . SER A 1 183 ? -1.067 -3.711 1.386 1.00 94.19 183 SER A O 1
ATOM 1488 N N . LEU A 1 184 ? -0.059 -2.812 -0.412 1.00 95.56 184 LEU A N 1
ATOM 1489 C CA . LEU A 1 184 ? -1.243 -2.837 -1.272 1.00 95.56 184 LEU A CA 1
ATOM 1490 C C . LEU A 1 184 ? -1.601 -4.254 -1.744 1.00 95.56 184 LEU A C 1
ATOM 1492 O O . LEU A 1 184 ? -2.774 -4.622 -1.727 1.00 95.56 184 LEU A O 1
ATOM 1496 N N . TYR A 1 185 ? -0.610 -5.059 -2.130 1.00 96.19 185 TYR A N 1
ATOM 1497 C CA . TYR A 1 185 ? -0.806 -6.450 -2.541 1.00 96.19 185 TYR A CA 1
ATOM 1498 C C . TYR A 1 185 ? -1.416 -7.295 -1.415 1.00 96.19 185 TYR A C 1
ATOM 1500 O O . TYR A 1 185 ? -2.409 -7.999 -1.627 1.00 96.19 185 TYR A O 1
ATOM 1508 N N . ILE A 1 186 ? -0.859 -7.186 -0.203 1.00 95.69 186 ILE A N 1
ATOM 1509 C CA . ILE A 1 186 ? -1.364 -7.887 0.982 1.00 95.69 186 ILE A CA 1
ATOM 1510 C C . ILE A 1 186 ? -2.789 -7.414 1.289 1.00 95.69 186 ILE A C 1
ATOM 1512 O O . ILE A 1 186 ? -3.673 -8.250 1.469 1.00 95.69 186 ILE A O 1
ATOM 1516 N N . LEU A 1 187 ? -3.048 -6.097 1.264 1.00 96.00 187 LEU A N 1
ATOM 1517 C CA . LEU A 1 187 ? -4.391 -5.543 1.469 1.00 96.00 187 LEU A CA 1
ATOM 1518 C C . LEU A 1 187 ? -5.412 -6.142 0.491 1.00 96.00 187 LEU A C 1
ATOM 1520 O O . LEU A 1 187 ? -6.448 -6.647 0.918 1.00 96.00 187 LEU A O 1
ATOM 1524 N N . ILE A 1 188 ? -5.126 -6.109 -0.813 1.00 95.88 188 ILE A N 1
ATOM 1525 C CA . ILE A 1 188 ? -6.037 -6.622 -1.846 1.00 95.88 188 ILE A CA 1
ATOM 1526 C C . ILE A 1 188 ? -6.309 -8.113 -1.636 1.00 95.88 188 ILE A C 1
ATOM 1528 O O . ILE A 1 188 ? -7.457 -8.552 -1.705 1.00 95.88 188 ILE A O 1
ATOM 1532 N N . THR A 1 189 ? -5.269 -8.887 -1.335 1.00 94.88 189 THR A N 1
ATOM 1533 C CA . THR A 1 189 ? -5.392 -10.332 -1.117 1.00 94.88 189 THR A CA 1
ATOM 1534 C C . THR A 1 189 ? -6.240 -10.643 0.117 1.00 94.88 189 THR A C 1
ATOM 1536 O O . THR A 1 189 ? -7.089 -11.534 0.082 1.00 94.88 189 THR A O 1
ATOM 1539 N N . LEU A 1 190 ? -6.068 -9.874 1.194 1.00 94.56 190 LEU A N 1
ATOM 1540 C CA . LEU A 1 190 ? -6.862 -10.012 2.411 1.00 94.56 190 LEU A CA 1
ATOM 1541 C C . LEU A 1 190 ? -8.333 -9.621 2.203 1.00 94.56 190 LEU A C 1
ATOM 1543 O O . LEU A 1 190 ? -9.220 -10.272 2.757 1.00 94.56 190 LEU A O 1
ATOM 1547 N N . LEU A 1 191 ? -8.609 -8.598 1.390 1.00 94.44 191 LEU A N 1
ATOM 1548 C CA . LEU A 1 191 ? -9.972 -8.161 1.077 1.00 94.44 191 LEU A CA 1
ATOM 1549 C C . LEU A 1 191 ? -10.724 -9.146 0.166 1.00 94.44 191 LEU A C 1
ATOM 1551 O O . LEU A 1 191 ? -11.915 -9.360 0.387 1.00 94.44 191 LEU A O 1
ATOM 1555 N N . ALA A 1 192 ? -10.046 -9.774 -0.806 1.00 91.25 192 ALA A N 1
ATOM 1556 C CA . ALA A 1 192 ? -10.640 -10.634 -1.843 1.00 91.25 192 ALA A CA 1
ATOM 1557 C C . ALA A 1 192 ? -11.595 -11.718 -1.321 1.00 91.25 192 ALA A C 1
ATOM 1559 O O . ALA A 1 192 ? -12.553 -12.061 -2.005 1.00 91.25 192 ALA A O 1
ATOM 1560 N N . ASN A 1 193 ? -11.366 -12.218 -0.105 1.00 79.56 193 ASN A N 1
ATOM 1561 C CA . ASN A 1 193 ? -12.191 -13.255 0.519 1.00 79.56 193 ASN A CA 1
ATOM 1562 C C . ASN A 1 193 ? -12.523 -12.951 1.984 1.00 79.56 193 ASN A C 1
ATOM 1564 O O . ASN A 1 193 ? -12.786 -13.872 2.751 1.00 79.56 193 ASN A O 1
ATOM 1568 N N . GLN A 1 194 ? -12.430 -11.680 2.398 1.00 87.88 194 GLN A N 1
ATOM 1569 C CA . GLN A 1 194 ? -12.456 -11.300 3.817 1.00 87.88 194 GLN A CA 1
ATOM 1570 C C . GLN A 1 194 ? -11.478 -12.145 4.658 1.00 87.88 194 GLN A C 1
ATOM 1572 O O . GLN A 1 194 ? -11.727 -12.444 5.824 1.00 87.88 194 GLN A O 1
ATOM 1577 N N . ALA A 1 195 ? -10.349 -12.550 4.064 1.00 89.06 195 ALA A N 1
ATOM 1578 C CA . ALA A 1 195 ? -9.381 -13.439 4.697 1.00 89.06 195 ALA A CA 1
ATOM 1579 C C . ALA A 1 195 ? -8.794 -12.811 5.971 1.00 89.06 195 ALA A C 1
ATOM 1581 O O . ALA A 1 195 ? -8.414 -13.533 6.892 1.00 89.06 195 ALA A O 1
ATOM 1582 N N . TYR A 1 196 ? -8.814 -11.477 6.062 1.00 89.56 196 TYR A N 1
ATOM 1583 C CA . TYR A 1 196 ? -8.465 -10.735 7.272 1.00 89.56 196 TYR A CA 1
ATOM 1584 C C . TYR A 1 196 ? -9.286 -11.153 8.510 1.00 89.56 196 TYR A C 1
ATOM 1586 O O . TYR A 1 196 ? -8.749 -11.134 9.614 1.00 89.56 196 TYR A O 1
ATOM 1594 N N . LEU A 1 197 ? -10.539 -11.606 8.351 1.00 88.00 197 LEU A N 1
ATOM 1595 C CA . LEU A 1 197 ? -11.386 -12.063 9.464 1.00 88.00 197 LEU A CA 1
ATOM 1596 C C . LEU A 1 197 ? -10.883 -13.358 10.107 1.00 88.00 197 LEU A C 1
ATOM 1598 O O . LEU A 1 197 ? -11.170 -13.627 11.269 1.00 88.00 197 LEU A O 1
ATOM 1602 N N . THR A 1 198 ? -10.141 -14.172 9.357 1.00 81.81 198 THR A N 1
ATOM 1603 C CA . THR A 1 198 ? -9.686 -15.488 9.828 1.00 81.81 198 THR A CA 1
ATOM 1604 C C . THR A 1 198 ? -8.436 -15.423 10.701 1.00 81.81 198 THR A C 1
ATOM 1606 O O . THR A 1 198 ? -8.034 -16.457 11.224 1.00 81.81 198 THR A O 1
ATOM 1609 N N . THR A 1 199 ? -7.806 -14.240 10.804 1.00 64.69 199 THR A N 1
ATOM 1610 C CA . THR A 1 199 ? -6.513 -13.992 11.479 1.00 64.69 199 THR A CA 1
ATOM 1611 C C . THR A 1 199 ? -5.387 -14.961 11.094 1.00 64.69 199 THR A C 1
ATOM 1613 O O . THR A 1 199 ? -4.355 -15.022 11.765 1.00 64.69 199 THR A O 1
ATOM 1616 N N . ALA A 1 200 ? -5.544 -15.690 9.985 1.00 72.00 200 ALA A N 1
ATOM 1617 C CA . ALA A 1 200 ? -4.528 -16.591 9.485 1.00 72.00 200 ALA A CA 1
ATOM 1618 C C . ALA A 1 200 ? -3.284 -15.800 9.067 1.00 72.00 200 ALA A C 1
ATOM 1620 O O . ALA A 1 200 ? -3.367 -14.705 8.506 1.00 72.00 200 ALA A O 1
ATOM 1621 N N . GLN A 1 201 ? -2.121 -16.383 9.344 1.00 90.12 201 GLN A N 1
ATOM 1622 C CA . GLN A 1 201 ? -0.843 -15.872 8.873 1.00 90.12 201 GLN A CA 1
ATOM 1623 C C . GLN A 1 201 ? -0.864 -15.695 7.353 1.00 90.12 201 GLN A C 1
ATOM 1625 O O . GLN A 1 201 ? -1.179 -16.626 6.612 1.00 90.12 201 GLN A O 1
ATOM 1630 N N . PHE A 1 202 ? -0.504 -14.499 6.892 1.00 93.69 202 PHE A N 1
ATOM 1631 C CA . PHE A 1 202 ? -0.360 -14.204 5.478 1.00 93.69 202 PHE A CA 1
ATOM 1632 C C . PHE A 1 202 ? 0.936 -14.819 4.954 1.00 93.69 202 PHE A C 1
ATOM 1634 O O . PHE A 1 202 ? 2.023 -14.542 5.469 1.00 93.69 202 PHE A O 1
ATOM 1641 N N . TYR A 1 203 ? 0.828 -15.646 3.917 1.00 94.50 203 TYR A N 1
ATOM 1642 C CA . TYR A 1 203 ? 1.998 -16.259 3.308 1.00 94.50 203 TYR A CA 1
ATOM 1643 C C . TYR A 1 203 ? 2.774 -15.246 2.461 1.00 94.50 203 TYR A C 1
ATOM 1645 O O . TYR A 1 203 ? 2.255 -14.672 1.505 1.00 94.50 203 TYR A O 1
ATOM 1653 N N . VAL A 1 204 ? 4.047 -15.085 2.795 1.00 94.62 204 VAL A N 1
ATOM 1654 C CA . VAL A 1 204 ? 5.056 -14.381 2.010 1.00 94.62 204 VAL A CA 1
ATOM 1655 C C . VAL A 1 204 ? 6.156 -15.392 1.675 1.00 94.62 204 VAL A C 1
ATOM 1657 O O . VAL A 1 204 ? 6.629 -16.084 2.591 1.00 94.62 204 VAL A O 1
ATOM 1660 N N . PRO A 1 205 ? 6.582 -15.496 0.402 1.00 94.25 205 PRO A N 1
ATOM 1661 C CA . PRO A 1 205 ? 7.692 -16.363 0.026 1.00 94.25 205 PRO A CA 1
ATOM 1662 C C . PRO A 1 205 ? 8.952 -16.055 0.837 1.00 94.25 205 PRO A C 1
ATOM 1664 O O . PRO A 1 205 ? 9.222 -14.904 1.173 1.00 94.25 205 PRO A O 1
ATOM 1667 N N . GLU A 1 206 ? 9.729 -17.084 1.164 1.00 91.31 206 GLU A N 1
ATOM 1668 C CA . GLU A 1 206 ? 10.975 -16.905 1.918 1.00 91.31 206 GLU A CA 1
ATOM 1669 C C . GLU A 1 206 ? 12.074 -16.287 1.042 1.00 91.31 206 GLU A C 1
ATOM 1671 O O . GLU A 1 206 ? 12.750 -15.344 1.461 1.00 91.31 206 GLU A O 1
ATOM 1676 N N . SER A 1 207 ? 12.220 -16.789 -0.190 1.00 91.31 207 SER A N 1
ATOM 1677 C CA . SER A 1 207 ? 13.273 -16.374 -1.115 1.00 91.31 207 SER A CA 1
ATOM 1678 C C . SER A 1 207 ? 12.990 -14.994 -1.723 1.00 91.31 207 SER A C 1
ATOM 1680 O O . SER A 1 207 ? 11.849 -14.660 -2.052 1.00 91.31 207 SER A O 1
ATOM 1682 N N . GLN A 1 208 ? 14.040 -14.191 -1.916 1.00 87.56 208 GLN A N 1
ATOM 1683 C CA . GLN A 1 208 ? 13.911 -12.870 -2.543 1.00 87.56 208 GLN A CA 1
ATOM 1684 C C . GLN A 1 208 ? 13.442 -12.971 -4.002 1.00 87.56 208 GLN A C 1
ATOM 1686 O O . GLN A 1 208 ? 12.632 -12.170 -4.461 1.00 87.56 208 GLN A O 1
ATOM 1691 N N . LEU A 1 209 ? 13.873 -14.011 -4.717 1.00 89.62 209 LEU A N 1
ATOM 1692 C CA . LEU A 1 209 ? 13.495 -14.224 -6.110 1.00 89.62 209 LEU A CA 1
ATOM 1693 C C . LEU A 1 209 ? 11.989 -14.499 -6.270 1.00 89.62 209 LEU A C 1
ATOM 1695 O O . LEU A 1 209 ? 11.358 -13.992 -7.198 1.00 89.62 209 LEU A O 1
ATOM 1699 N N . ASP A 1 210 ? 11.388 -15.261 -5.353 1.00 92.69 210 ASP A N 1
ATOM 1700 C CA . ASP A 1 210 ? 9.948 -15.551 -5.389 1.00 92.69 210 ASP A CA 1
ATOM 1701 C C . ASP A 1 210 ? 9.112 -14.360 -4.891 1.00 92.69 210 ASP A C 1
ATOM 1703 O O . ASP A 1 210 ? 7.982 -14.144 -5.342 1.00 92.69 210 ASP A O 1
ATOM 1707 N N . LYS A 1 211 ? 9.680 -13.525 -4.012 1.00 92.50 211 LYS A N 1
ATOM 1708 C CA . LYS A 1 211 ? 9.120 -12.209 -3.669 1.00 92.50 211 LYS A CA 1
ATOM 1709 C C . LYS A 1 211 ? 9.066 -11.295 -4.895 1.00 92.50 211 LYS A C 1
ATOM 1711 O O . LYS A 1 211 ? 8.012 -10.719 -5.174 1.00 92.50 211 LYS A O 1
ATOM 1716 N N . TYR A 1 212 ? 10.153 -11.222 -5.665 1.00 91.75 212 TYR A N 1
ATOM 1717 C CA . TYR A 1 212 ? 10.203 -10.481 -6.929 1.00 91.75 212 TYR A CA 1
ATOM 1718 C C . TYR A 1 212 ? 9.200 -11.012 -7.947 1.00 91.75 212 TYR A C 1
ATOM 1720 O O . TYR A 1 212 ? 8.504 -10.223 -8.580 1.00 91.75 212 TYR A O 1
ATOM 1728 N N . GLU A 1 213 ? 9.059 -12.331 -8.070 1.00 93.88 213 GLU A N 1
ATOM 1729 C CA . GLU A 1 213 ? 8.041 -12.935 -8.932 1.00 93.88 213 GLU A CA 1
ATOM 1730 C C . GLU A 1 213 ? 6.619 -12.541 -8.518 1.00 93.88 213 GLU A C 1
ATOM 1732 O O . GLU A 1 213 ? 5.816 -12.149 -9.367 1.00 93.88 213 GLU A O 1
ATOM 1737 N N . THR A 1 214 ? 6.327 -12.578 -7.216 1.00 95.06 214 THR A N 1
ATOM 1738 C CA . THR A 1 214 ? 5.016 -12.213 -6.662 1.00 95.06 214 THR A CA 1
ATOM 1739 C C . THR A 1 214 ? 4.662 -10.762 -6.981 1.00 95.06 214 THR A C 1
ATOM 1741 O O . THR A 1 214 ? 3.599 -10.480 -7.540 1.00 95.06 214 THR A O 1
ATOM 1744 N N . ILE A 1 215 ? 5.565 -9.829 -6.671 1.00 94.31 215 ILE A N 1
ATOM 1745 C CA . ILE A 1 215 ? 5.327 -8.398 -6.878 1.00 94.31 215 ILE A CA 1
ATOM 1746 C C . ILE A 1 215 ? 5.329 -8.022 -8.359 1.00 94.31 215 ILE A C 1
ATOM 1748 O O . ILE A 1 215 ? 4.490 -7.231 -8.790 1.00 94.31 215 ILE A O 1
ATOM 1752 N N . LEU A 1 216 ? 6.189 -8.631 -9.172 1.00 95.12 216 LEU A N 1
ATOM 1753 C CA . LEU A 1 216 ? 6.154 -8.425 -10.614 1.00 95.12 216 LEU A CA 1
ATOM 1754 C C . LEU A 1 216 ? 4.838 -8.935 -11.219 1.00 95.12 216 LE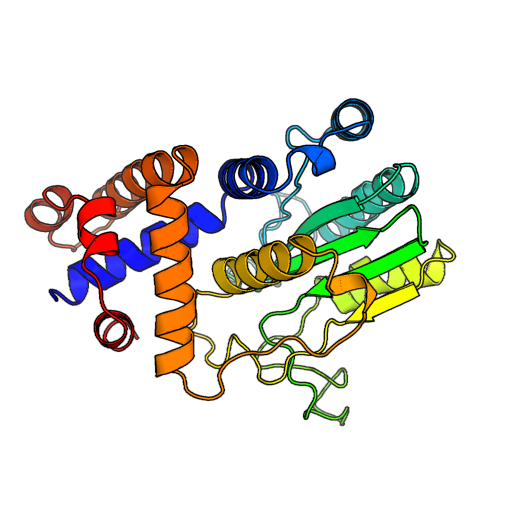U A C 1
ATOM 1756 O O . LEU A 1 216 ? 4.252 -8.266 -12.071 1.00 95.12 216 LEU A O 1
ATOM 1760 N N . GLY A 1 217 ? 4.345 -10.090 -10.763 1.00 97.06 217 GLY A N 1
ATOM 1761 C CA . GLY A 1 217 ? 3.024 -10.600 -11.129 1.00 97.06 217 GLY A CA 1
ATOM 1762 C C . GLY A 1 217 ? 1.912 -9.616 -10.763 1.00 97.06 217 GLY A C 1
ATOM 1763 O O . GLY A 1 217 ? 1.041 -9.332 -11.588 1.00 97.06 217 GLY A O 1
ATOM 1764 N N . PHE A 1 218 ? 1.987 -9.024 -9.569 1.00 97.06 218 PHE A N 1
ATOM 1765 C CA . PHE A 1 218 ? 1.063 -7.980 -9.134 1.00 97.06 218 PHE A CA 1
ATOM 1766 C C . PHE A 1 218 ? 1.110 -6.740 -10.041 1.00 97.06 218 PHE A C 1
ATOM 1768 O O . PHE A 1 218 ? 0.064 -6.304 -10.518 1.00 97.06 218 PHE A O 1
ATOM 1775 N N . TYR A 1 219 ? 2.292 -6.212 -10.367 1.00 97.12 219 TYR A N 1
ATOM 1776 C CA . TYR A 1 219 ? 2.425 -5.063 -11.272 1.00 97.12 219 TYR A CA 1
ATOM 1777 C C . TYR A 1 219 ? 1.859 -5.340 -12.663 1.00 97.12 219 TYR A C 1
ATOM 1779 O O . TYR A 1 219 ? 1.137 -4.510 -13.216 1.00 97.12 219 TYR A O 1
ATOM 1787 N N . LYS A 1 220 ? 2.149 -6.517 -13.229 1.00 97.88 220 LYS A N 1
ATOM 1788 C CA . LYS A 1 220 ? 1.612 -6.922 -14.534 1.00 97.88 220 LYS A CA 1
ATOM 1789 C C . LYS A 1 220 ? 0.092 -7.029 -14.510 1.00 97.88 220 LYS A C 1
ATOM 1791 O O . LYS A 1 220 ? -0.556 -6.610 -15.465 1.00 97.88 220 LYS A O 1
ATOM 1796 N N . LYS A 1 221 ? -0.471 -7.542 -13.414 1.00 97.81 221 LYS A N 1
ATOM 1797 C CA . LYS A 1 221 ? -1.918 -7.584 -13.206 1.00 97.81 221 LYS A CA 1
ATOM 1798 C C . LYS A 1 221 ? -2.516 -6.176 -13.178 1.00 97.81 221 LYS A C 1
ATOM 1800 O O . LYS A 1 221 ? -3.472 -5.915 -13.898 1.00 97.81 221 LYS A O 1
ATOM 1805 N N . LEU A 1 222 ? -1.928 -5.253 -12.411 1.00 97.81 222 LEU A N 1
ATOM 1806 C CA . LEU A 1 222 ? -2.384 -3.859 -12.372 1.00 97.81 222 LEU A CA 1
ATOM 1807 C C . LEU A 1 222 ? -2.326 -3.194 -13.750 1.00 97.81 222 LEU A C 1
ATOM 1809 O O . LEU A 1 222 ? -3.292 -2.548 -14.142 1.00 97.81 222 LEU A O 1
ATOM 1813 N N . ALA A 1 223 ? -1.237 -3.397 -14.496 1.00 97.25 223 ALA A N 1
ATOM 1814 C CA . ALA A 1 223 ? -1.087 -2.862 -15.847 1.00 97.25 223 ALA A CA 1
ATOM 1815 C C . ALA A 1 223 ? -2.164 -3.376 -16.815 1.00 97.25 223 ALA A C 1
ATOM 1817 O O . ALA A 1 223 ? -2.622 -2.632 -17.681 1.00 97.25 223 ALA A O 1
ATOM 1818 N N . ALA A 1 224 ? -2.574 -4.637 -16.662 1.00 96.50 224 ALA A N 1
ATOM 1819 C CA . ALA A 1 224 ? -3.586 -5.260 -17.506 1.00 96.50 224 ALA A CA 1
ATOM 1820 C C . ALA A 1 224 ? -5.026 -4.877 -17.120 1.00 96.50 224 ALA A C 1
ATOM 1822 O O . ALA A 1 224 ? -5.879 -4.760 -17.998 1.00 96.50 224 ALA A O 1
ATOM 1823 N N . GLU A 1 225 ? -5.309 -4.715 -15.826 1.00 96.75 225 GLU A N 1
ATOM 1824 C CA . GLU A 1 225 ? -6.684 -4.627 -15.312 1.00 96.75 225 GLU A CA 1
ATOM 1825 C C . GLU A 1 225 ? -7.100 -3.204 -14.904 1.00 96.75 225 GLU A C 1
ATOM 1827 O O . GLU A 1 225 ? -8.285 -2.877 -14.967 1.00 96.75 225 GLU A O 1
ATOM 1832 N N . VAL A 1 226 ? -6.156 -2.330 -14.530 1.00 97.19 226 VAL A N 1
ATOM 1833 C CA . VAL A 1 226 ? -6.449 -1.004 -13.957 1.00 97.19 226 VAL A CA 1
ATOM 1834 C C . VAL A 1 226 ? -5.891 0.116 -14.852 1.00 97.19 226 VAL A C 1
ATOM 1836 O O . VAL A 1 226 ? -4.728 0.493 -14.706 1.00 97.19 226 VAL A O 1
ATOM 1839 N N . PRO A 1 227 ? -6.705 0.725 -15.742 1.00 95.50 227 PRO A N 1
ATOM 1840 C CA . PRO A 1 227 ? -6.237 1.757 -16.675 1.00 95.50 227 PRO A CA 1
ATOM 1841 C C . PRO A 1 227 ? -5.532 2.942 -16.005 1.00 95.50 227 PRO A C 1
ATOM 1843 O O . PRO A 1 227 ? -4.486 3.378 -16.480 1.00 95.50 227 PRO A O 1
ATOM 1846 N N . ALA A 1 228 ? -6.049 3.403 -14.861 1.00 94.50 228 ALA A N 1
ATOM 1847 C CA . ALA A 1 228 ? -5.465 4.510 -14.102 1.00 94.50 228 ALA A CA 1
ATOM 1848 C C . ALA A 1 228 ? -4.008 4.241 -13.677 1.00 94.50 228 ALA A C 1
ATOM 1850 O O . ALA A 1 228 ? -3.192 5.160 -13.651 1.00 94.50 228 ALA A O 1
ATOM 1851 N N . PHE A 1 229 ? -3.654 2.980 -13.394 1.00 97.00 229 PHE A N 1
ATOM 1852 C CA . PHE A 1 229 ? -2.276 2.605 -13.080 1.00 97.00 229 PHE A CA 1
ATOM 1853 C C . PHE A 1 229 ? -1.367 2.747 -14.307 1.00 97.00 229 PHE A C 1
ATOM 1855 O O . PHE A 1 229 ? -0.311 3.366 -14.206 1.00 97.00 229 PHE A O 1
ATOM 1862 N N . SER A 1 230 ? -1.776 2.230 -15.468 1.00 96.44 230 SER A N 1
ATOM 1863 C CA . SER A 1 230 ? -0.979 2.306 -16.704 1.00 96.44 230 SER A CA 1
ATOM 1864 C C . SER A 1 230 ? -0.817 3.743 -17.210 1.00 96.44 230 SER A C 1
ATOM 1866 O O . SER A 1 230 ? 0.272 4.135 -17.640 1.00 96.44 230 SER A O 1
ATOM 1868 N N . GLU A 1 231 ? -1.878 4.550 -17.125 1.00 96.31 231 GLU A N 1
ATOM 1869 C CA . GLU A 1 231 ? -1.843 5.971 -17.480 1.00 96.31 231 GLU A CA 1
ATOM 1870 C C . GLU A 1 231 ? -0.884 6.750 -16.575 1.00 96.31 231 GLU A C 1
ATOM 1872 O O . GLU A 1 231 ? -0.004 7.458 -17.079 1.00 96.31 231 GLU A O 1
ATOM 1877 N N . GLN A 1 232 ? -0.990 6.563 -15.254 1.00 97.75 232 GLN A N 1
ATOM 1878 C CA . GLN A 1 232 ? -0.103 7.235 -14.309 1.00 97.75 232 GLN A CA 1
ATOM 1879 C C . GLN A 1 232 ? 1.344 6.745 -14.425 1.00 97.75 232 GLN A C 1
ATOM 1881 O O . GLN A 1 232 ? 2.245 7.578 -14.441 1.00 97.75 232 GLN A O 1
ATOM 1886 N N . LEU A 1 233 ? 1.583 5.438 -14.588 1.00 97.56 233 LEU A N 1
ATOM 1887 C CA . LEU A 1 233 ? 2.925 4.877 -14.785 1.00 97.56 233 LEU A CA 1
ATOM 1888 C C . LEU A 1 233 ? 3.630 5.530 -15.975 1.00 97.56 233 LEU A C 1
ATOM 1890 O O . LEU A 1 233 ? 4.812 5.869 -15.905 1.00 97.56 233 LEU A O 1
ATOM 1894 N N . LYS A 1 234 ? 2.907 5.721 -17.081 1.00 97.38 234 LYS A N 1
ATOM 1895 C CA . LYS A 1 234 ? 3.453 6.380 -18.264 1.00 97.38 234 LYS A CA 1
ATOM 1896 C C . LYS A 1 234 ? 3.796 7.844 -17.993 1.00 97.38 234 LYS A C 1
ATOM 1898 O O . LYS A 1 234 ? 4.872 8.273 -18.408 1.00 97.38 234 LYS A O 1
ATOM 1903 N N . SER A 1 235 ? 2.900 8.592 -17.344 1.00 97.50 235 SER A N 1
ATOM 1904 C CA . SER A 1 235 ? 3.150 9.998 -16.997 1.00 97.50 235 SER A CA 1
ATOM 1905 C C . SER A 1 235 ? 4.364 10.120 -16.083 1.00 97.50 235 SER A C 1
ATOM 1907 O O . SER A 1 235 ? 5.311 10.829 -16.407 1.00 97.50 235 SER A O 1
ATOM 1909 N N . GLU A 1 236 ? 4.376 9.340 -15.003 1.00 96.94 236 GLU A N 1
ATOM 1910 C CA . GLU A 1 236 ? 5.419 9.371 -13.985 1.00 96.94 236 GLU A CA 1
ATOM 1911 C C . GLU A 1 236 ? 6.789 9.023 -14.567 1.00 96.94 236 GLU A C 1
ATOM 1913 O O . GLU A 1 236 ? 7.765 9.736 -14.350 1.00 96.94 236 GLU A O 1
ATOM 1918 N N . TYR A 1 237 ? 6.864 7.975 -15.391 1.00 97.19 237 TYR A N 1
ATOM 1919 C CA . TYR A 1 237 ? 8.102 7.596 -16.066 1.00 97.19 237 TYR A CA 1
ATOM 1920 C C . TYR A 1 237 ? 8.659 8.727 -16.943 1.00 97.19 237 TYR A C 1
ATOM 1922 O O . TYR A 1 237 ? 9.857 9.015 -16.909 1.00 97.19 237 TYR A O 1
ATOM 1930 N N . ILE A 1 238 ? 7.800 9.378 -17.737 1.00 97.06 238 ILE A N 1
ATOM 1931 C CA . ILE A 1 238 ? 8.208 10.483 -18.614 1.00 97.06 238 ILE A CA 1
ATOM 1932 C C . ILE A 1 238 ? 8.694 11.672 -17.780 1.00 97.06 238 ILE A C 1
ATOM 1934 O O . ILE A 1 238 ? 9.740 12.248 -18.100 1.00 97.06 238 ILE A O 1
ATOM 1938 N N . ASP A 1 239 ? 7.975 12.021 -16.718 1.00 96.06 239 ASP A N 1
ATOM 1939 C CA . ASP A 1 239 ? 8.287 13.170 -15.871 1.00 96.06 239 ASP A CA 1
ATOM 1940 C C . ASP A 1 239 ? 9.604 12.971 -15.108 1.00 96.06 239 ASP A C 1
ATOM 1942 O O . ASP A 1 239 ? 10.454 13.867 -15.083 1.00 96.06 239 ASP A O 1
ATOM 1946 N N . GLU A 1 240 ? 9.827 11.783 -14.546 1.00 94.25 240 GLU A N 1
ATOM 1947 C CA . GLU A 1 240 ? 11.060 11.423 -13.838 1.00 94.25 240 GLU A CA 1
ATOM 1948 C C . GLU A 1 240 ? 12.283 11.438 -14.773 1.00 94.25 240 GLU A C 1
ATOM 1950 O O . GLU A 1 240 ? 13.287 12.106 -14.496 1.00 94.25 240 GLU A O 1
ATOM 1955 N N . VAL A 1 241 ? 12.185 10.802 -15.947 1.00 95.62 241 VAL A N 1
ATOM 1956 C CA . VAL A 1 241 ? 13.262 10.816 -16.955 1.00 95.62 241 VAL A CA 1
ATOM 1957 C C . VAL A 1 241 ? 13.525 12.235 -17.471 1.00 95.62 241 VAL A C 1
ATOM 1959 O O . VAL A 1 241 ? 14.672 12.609 -17.736 1.00 95.62 241 VAL A O 1
ATOM 1962 N N . THR A 1 242 ? 12.485 13.060 -17.610 1.00 94.75 242 THR A N 1
ATOM 1963 C CA . THR A 1 242 ? 12.627 14.447 -18.075 1.00 94.75 242 THR A CA 1
ATOM 1964 C C . THR A 1 242 ? 13.330 15.324 -17.042 1.00 94.75 242 THR A C 1
ATOM 1966 O O . THR A 1 242 ? 14.161 16.153 -17.426 1.00 94.75 242 THR A O 1
ATOM 1969 N N . ARG A 1 243 ? 13.057 15.130 -15.747 1.00 93.19 243 ARG A N 1
ATOM 1970 C CA . ARG A 1 243 ? 13.665 15.895 -14.643 1.00 93.19 243 ARG A CA 1
ATOM 1971 C C . ARG A 1 243 ? 15.093 15.474 -14.317 1.00 93.19 243 ARG A C 1
ATOM 1973 O O . ARG A 1 243 ? 15.888 16.300 -13.879 1.00 93.19 243 ARG A O 1
ATOM 1980 N N . CYS A 1 244 ? 15.439 14.225 -14.585 1.00 91.94 244 CYS A N 1
ATOM 1981 C CA . CYS A 1 244 ? 16.765 13.683 -14.340 1.00 91.94 244 CYS A CA 1
ATOM 1982 C C . CYS A 1 244 ? 17.902 14.501 -14.988 1.00 91.94 244 CYS A C 1
ATOM 1984 O O . CYS A 1 244 ? 17.847 14.867 -16.164 1.00 91.94 244 CYS A O 1
ATOM 1986 N N . THR A 1 245 ? 18.985 14.757 -14.259 1.00 89.75 245 THR A N 1
ATOM 1987 C CA . THR A 1 245 ? 20.214 15.354 -14.798 1.00 89.75 245 THR A CA 1
ATOM 1988 C C . THR A 1 245 ? 21.265 14.256 -14.992 1.00 89.75 245 THR A C 1
ATOM 1990 O O . THR A 1 245 ? 21.560 13.494 -14.082 1.00 89.75 245 THR A O 1
ATOM 1993 N N . GLY A 1 246 ? 21.812 14.120 -16.206 1.00 88.06 246 GLY A N 1
ATOM 1994 C CA . GLY A 1 246 ? 22.899 13.166 -16.492 1.00 88.06 246 GLY A CA 1
ATOM 1995 C C . GLY A 1 246 ? 22.501 11.751 -16.946 1.00 88.06 246 GLY A C 1
ATOM 1996 O O . GLY A 1 246 ? 23.383 10.982 -17.312 1.00 88.06 246 GLY A O 1
ATOM 1997 N N . CYS A 1 247 ? 21.214 11.393 -17.008 1.00 89.56 247 CYS A N 1
ATOM 1998 C CA . CYS A 1 247 ? 20.778 10.113 -17.593 1.00 89.56 247 CYS A CA 1
ATOM 1999 C C . CYS A 1 247 ? 20.613 10.173 -19.127 1.00 89.56 247 CYS A C 1
ATOM 2001 O O . CYS A 1 247 ? 20.432 11.253 -19.704 1.00 89.56 247 CYS A O 1
ATOM 2003 N N . PRO A 1 248 ? 20.609 9.015 -19.821 1.00 92.00 248 PRO A N 1
ATOM 2004 C CA . PRO A 1 248 ? 20.450 8.942 -21.275 1.00 92.00 248 PRO A CA 1
ATOM 2005 C C . PRO A 1 248 ? 18.994 9.184 -21.731 1.00 92.00 248 PRO A C 1
ATOM 2007 O O . PRO A 1 248 ? 18.350 8.297 -22.297 1.00 92.00 248 PRO A O 1
ATOM 2010 N N . LYS A 1 249 ? 18.469 10.405 -21.534 1.00 93.88 249 LYS A N 1
ATOM 2011 C CA . LYS A 1 249 ? 17.066 10.786 -21.818 1.00 93.88 249 LYS A CA 1
ATOM 2012 C C . LYS A 1 249 ? 16.582 10.371 -23.202 1.00 93.88 249 LYS A C 1
ATOM 2014 O O . LYS A 1 249 ? 15.512 9.794 -23.331 1.00 93.88 249 LYS A O 1
ATOM 2019 N N . ALA A 1 250 ? 17.382 10.617 -24.242 1.00 92.56 250 ALA A N 1
ATOM 2020 C CA . ALA A 1 250 ? 17.003 10.308 -25.623 1.00 92.56 250 ALA A CA 1
ATOM 2021 C C . ALA A 1 250 ? 16.758 8.806 -25.870 1.00 92.56 250 ALA A C 1
ATOM 2023 O O . ALA A 1 250 ? 16.012 8.450 -26.783 1.00 92.56 250 ALA A O 1
ATOM 2024 N N . LYS A 1 251 ? 17.389 7.928 -25.076 1.00 93.81 251 LYS A N 1
ATOM 2025 C CA . LYS A 1 251 ? 17.142 6.481 -25.087 1.00 93.81 251 LYS A CA 1
ATOM 2026 C C . LYS A 1 251 ? 15.919 6.146 -24.233 1.00 93.81 251 LYS A C 1
ATOM 2028 O O . LYS A 1 251 ? 15.017 5.476 -24.724 1.00 93.81 251 LYS A O 1
ATOM 2033 N N . LEU A 1 252 ? 15.880 6.638 -22.994 1.00 95.38 252 LEU A N 1
ATOM 2034 C CA . LEU A 1 252 ? 14.833 6.318 -22.018 1.00 95.38 252 LEU A CA 1
ATOM 2035 C C . LEU A 1 252 ? 13.444 6.796 -22.468 1.00 95.38 252 LEU A C 1
ATOM 2037 O O . LEU A 1 252 ? 12.492 6.031 -22.427 1.00 95.38 252 LEU A O 1
ATOM 2041 N N . LEU A 1 253 ? 13.325 7.997 -23.037 1.00 95.81 253 LEU A N 1
ATOM 2042 C CA . LEU A 1 253 ? 12.044 8.539 -23.516 1.00 95.81 253 LEU A CA 1
ATOM 2043 C C . LEU A 1 253 ? 11.448 7.787 -24.725 1.00 95.81 253 LEU A C 1
ATOM 2045 O O . LEU A 1 253 ? 10.309 8.045 -25.104 1.00 95.81 253 LEU A O 1
ATOM 2049 N N . LYS A 1 254 ? 12.188 6.855 -25.345 1.00 95.75 254 LYS A N 1
ATOM 2050 C CA . LYS A 1 254 ? 11.660 5.963 -26.397 1.00 95.75 254 LYS A CA 1
ATOM 2051 C C . LYS A 1 254 ? 11.023 4.692 -25.829 1.00 95.75 254 LYS A C 1
ATOM 2053 O O . LYS A 1 254 ? 10.412 3.930 -26.579 1.00 95.75 254 LYS A O 1
ATOM 2058 N N . VAL A 1 255 ? 11.198 4.434 -24.536 1.00 96.56 255 VAL A N 1
ATOM 2059 C CA . VAL A 1 255 ? 10.673 3.250 -23.859 1.00 96.56 255 VAL A CA 1
ATOM 2060 C C . VAL A 1 255 ? 9.194 3.462 -23.553 1.00 96.56 255 VAL A C 1
ATOM 2062 O O . VAL A 1 255 ? 8.784 4.509 -23.061 1.00 96.56 255 VAL A O 1
ATOM 2065 N N . ASN A 1 256 ? 8.382 2.444 -23.835 1.00 96.75 256 ASN A N 1
ATOM 2066 C CA . ASN A 1 256 ? 7.030 2.359 -23.300 1.00 96.75 256 ASN A CA 1
ATOM 2067 C C . ASN A 1 256 ? 7.102 1.561 -21.981 1.00 96.75 256 ASN A C 1
ATOM 2069 O O . ASN A 1 256 ? 7.377 0.358 -22.049 1.00 96.75 256 ASN A O 1
ATOM 2073 N N . PRO A 1 257 ? 6.888 2.197 -20.812 1.00 96.62 257 PRO A N 1
ATOM 2074 C CA . PRO A 1 257 ? 7.109 1.557 -19.515 1.00 96.62 257 PRO A CA 1
ATOM 2075 C C . PRO A 1 257 ? 6.144 0.396 -19.254 1.00 96.62 257 PRO A C 1
ATOM 2077 O O . PRO A 1 257 ? 6.553 -0.614 -18.695 1.00 96.62 257 PRO A O 1
ATOM 2080 N N . GLU A 1 258 ? 4.903 0.473 -19.736 1.00 96.19 258 GLU A N 1
ATOM 2081 C CA . GLU A 1 258 ? 3.916 -0.607 -19.620 1.00 96.19 258 GLU A CA 1
ATOM 2082 C C . GLU A 1 258 ? 4.352 -1.849 -20.414 1.00 96.19 258 GLU A C 1
ATOM 2084 O O . GLU A 1 258 ? 4.434 -2.956 -19.882 1.00 96.19 258 GLU A O 1
ATOM 2089 N N . LYS A 1 259 ? 4.727 -1.672 -21.688 1.00 96.44 259 LYS A N 1
ATOM 2090 C CA . LYS A 1 259 ? 5.235 -2.778 -22.520 1.00 96.44 259 LYS A CA 1
ATOM 2091 C C . LYS A 1 259 ? 6.538 -3.357 -21.976 1.00 96.44 259 LYS A C 1
ATOM 2093 O O . LYS A 1 259 ? 6.794 -4.546 -22.167 1.00 96.44 259 LYS A O 1
ATOM 2098 N N . TRP A 1 260 ? 7.371 -2.525 -21.351 1.00 97.12 260 TRP A N 1
ATOM 2099 C CA . TRP A 1 260 ? 8.588 -2.975 -20.683 1.00 97.12 260 TRP A CA 1
ATOM 2100 C C . TRP A 1 260 ? 8.242 -3.853 -19.481 1.00 97.12 260 TRP A C 1
ATOM 2102 O O . TRP A 1 260 ? 8.650 -5.013 -19.452 1.00 97.12 260 TRP A O 1
ATOM 2112 N N . LEU A 1 261 ? 7.396 -3.347 -18.578 1.00 96.06 261 LEU A N 1
ATOM 2113 C CA . LEU A 1 261 ? 6.896 -4.056 -17.401 1.00 96.06 261 LEU A CA 1
ATOM 2114 C C . LEU A 1 261 ? 6.316 -5.432 -17.753 1.00 96.06 261 LEU A C 1
ATOM 2116 O O . LEU A 1 261 ? 6.682 -6.435 -17.144 1.00 96.06 261 LEU A O 1
ATOM 2120 N N . LEU A 1 262 ? 5.460 -5.516 -18.774 1.00 96.38 262 LEU A N 1
ATOM 2121 C CA . LEU A 1 262 ? 4.838 -6.783 -19.179 1.00 96.38 262 LEU A CA 1
ATOM 2122 C C . LEU A 1 262 ? 5.860 -7.848 -19.608 1.00 96.38 262 LEU A C 1
ATOM 2124 O O . LEU A 1 262 ? 5.632 -9.045 -19.412 1.00 96.38 262 LEU A O 1
ATOM 2128 N N . ARG A 1 263 ? 7.005 -7.423 -20.148 1.00 96.44 263 ARG A N 1
ATOM 2129 C CA . ARG A 1 263 ? 8.077 -8.316 -20.593 1.00 96.44 263 ARG A CA 1
ATOM 2130 C C . ARG A 1 263 ? 9.082 -8.668 -19.495 1.00 96.44 263 ARG A C 1
ATOM 2132 O O . ARG A 1 263 ? 9.826 -9.624 -19.696 1.00 96.44 263 ARG A O 1
ATOM 2139 N N . MET A 1 264 ? 9.150 -7.898 -18.406 1.00 95.19 264 MET A N 1
ATOM 2140 C CA . MET A 1 264 ? 10.118 -8.118 -17.327 1.00 95.19 264 MET A CA 1
ATOM 2141 C C . MET A 1 264 ? 9.966 -9.518 -16.727 1.00 95.19 264 MET A C 1
ATOM 2143 O O . MET A 1 264 ? 8.887 -10.117 -16.744 1.00 95.19 264 MET A O 1
ATOM 2147 N N . THR A 1 265 ? 11.049 -10.032 -16.171 1.00 94.19 265 THR A N 1
ATOM 2148 C CA . THR A 1 265 ? 11.135 -11.298 -15.445 1.00 94.19 265 THR A CA 1
ATOM 2149 C C . THR A 1 265 ? 11.659 -11.039 -14.038 1.00 94.19 265 THR A C 1
ATOM 2151 O O . THR A 1 265 ? 12.171 -9.959 -13.753 1.00 94.19 265 THR A O 1
ATOM 2154 N N . LYS A 1 266 ? 11.552 -12.026 -13.145 1.00 90.44 266 LYS A N 1
ATOM 2155 C CA . LYS A 1 266 ? 12.061 -11.884 -11.775 1.00 90.44 266 LYS A CA 1
ATOM 2156 C C . LYS A 1 266 ? 13.571 -11.621 -11.702 1.00 90.44 266 LYS A C 1
ATOM 2158 O O . LYS A 1 266 ? 13.988 -10.910 -10.803 1.00 90.44 266 LYS A O 1
ATOM 2163 N N . GLY A 1 267 ? 14.357 -12.094 -12.675 1.00 89.75 267 GLY A N 1
ATOM 2164 C CA . GLY A 1 267 ? 15.790 -11.777 -12.748 1.00 89.75 267 GLY A CA 1
ATOM 2165 C C . GLY A 1 267 ? 16.070 -10.314 -13.104 1.00 89.75 267 GLY A C 1
ATOM 2166 O O . GLY A 1 267 ? 17.071 -9.758 -12.683 1.00 89.75 267 GLY A O 1
ATOM 2167 N N . ASP A 1 268 ? 15.153 -9.635 -13.806 1.00 90.00 268 ASP A N 1
ATOM 2168 C CA . ASP A 1 268 ? 15.309 -8.201 -14.088 1.00 90.00 268 ASP A CA 1
ATOM 2169 C C . ASP A 1 268 ? 15.128 -7.331 -12.825 1.00 90.00 268 ASP A C 1
ATOM 2171 O O . ASP A 1 268 ? 15.464 -6.152 -12.857 1.00 90.00 268 ASP A O 1
ATOM 2175 N N . MET A 1 269 ? 14.587 -7.894 -11.739 1.00 85.81 269 MET A N 1
ATOM 2176 C CA . MET A 1 269 ? 14.400 -7.226 -10.444 1.00 85.81 269 MET A CA 1
ATOM 2177 C C . MET A 1 269 ? 15.638 -7.338 -9.535 1.00 85.81 269 MET A C 1
ATOM 2179 O O . MET A 1 269 ? 15.694 -6.649 -8.525 1.00 85.81 269 MET A O 1
ATOM 2183 N N . GLU A 1 270 ? 16.597 -8.217 -9.857 1.00 79.19 270 GLU A N 1
ATOM 2184 C CA . GLU A 1 270 ? 17.825 -8.418 -9.068 1.00 79.19 270 GLU A CA 1
ATOM 2185 C C . GLU A 1 270 ? 18.885 -7.349 -9.373 1.00 79.19 270 GLU A C 1
ATOM 2187 O O . GLU A 1 270 ? 19.623 -6.937 -8.488 1.00 79.19 270 GLU A O 1
ATOM 2192 N N . ASP A 1 271 ? 18.937 -6.869 -10.619 1.00 58.00 271 ASP A N 1
ATOM 2193 C CA . ASP A 1 271 ? 19.980 -5.964 -11.129 1.00 58.00 271 ASP A CA 1
ATOM 2194 C C . ASP A 1 271 ? 19.718 -4.471 -10.830 1.00 58.00 271 ASP A C 1
ATOM 2196 O O . ASP A 1 271 ? 20.305 -3.594 -11.475 1.00 58.00 271 ASP A O 1
ATOM 2200 N N . THR A 1 272 ? 18.775 -4.160 -9.936 1.00 54.84 272 THR A N 1
ATOM 2201 C CA . THR A 1 272 ? 18.354 -2.775 -9.657 1.00 54.84 272 THR A CA 1
ATOM 2202 C C . THR A 1 272 ? 18.772 -2.235 -8.295 1.00 54.84 272 THR A C 1
ATOM 2204 O O . THR A 1 272 ? 18.438 -1.082 -8.014 1.00 54.84 272 THR A O 1
ATOM 2207 N N . ASP A 1 273 ? 19.508 -3.036 -7.521 1.00 39.25 273 ASP A N 1
ATOM 2208 C CA . ASP A 1 273 ? 20.159 -2.652 -6.261 1.00 39.25 273 ASP A CA 1
ATOM 2209 C C . ASP A 1 273 ? 21.545 -2.018 -6.507 1.00 39.25 273 ASP A C 1
ATOM 2211 O O . ASP A 1 273 ? 22.346 -2.583 -7.293 1.00 39.25 273 ASP A O 1
#

pLDDT: mean 90.82, std 8.07, range [39.25, 98.38]

Radius of gyration: 18.62 Å; chains: 1; bounding box: 45×42×51 Å

Foldseek 3Di:
DPLVLLLLLVVLLLVLLLDQVSLQLVCCLLCVVLCPQCVVLCVVLVDPGQAEEAWQEDDPPDDPVVSLVVVLSSVVSVLVTAAKGKYKYFHHAPDPPRPHGQIKIWIQGNVQLEIEIEGLQFDQVACDDPVRPHRRDGVDDPCCLPPRVVCSPVVPHPHYYYYQAAPGRLDHDSPPSCSSQSNSLQVSVCVNVVVVVVSDHHYDDPDPLVSLVSSLVVLLCCLVRRVSSLVSSQVSSLVVLVPDDPDPSVVSVVDRSSVVSNPDHSVSVVSND

Organism: NCBI:txid1070528